Protein AF-A0A7X3FWN4-F1 (afdb_monomer)

InterPro domains:
  IPR009050 Globin-like superfamily [SSF46458] (49-172)
  IPR012292 Globin/Protoglobin [G3DSA:1.10.490.10] (26-175)

Sequence (187 aa):
MKPALILSAASLCAFLSACGGGDDDMPKAQFAQNQDIWMALGGDAKAPAAVAKVVDDAAAGLLADPKEAPYFAVVGTPGHDSVDRLKACLRLQFNAVLGGPYTYPGPVTADNTTVQCEDMVAAHKDLGIPGCVFDQFMVDLAAVMKQDGVPDAYINRVAPTLVGLKGDIVSKTPVYLGPTTAANCQS

pLDDT: mean 87.34, std 17.39, range [40.44, 98.5]

Nearest PDB structures (foldseek):
  1idr-assembly1_A  TM=9.098E-01  e=4.979E-05  Mycobacterium tuberculosis
  2gl3-assembly1_B  TM=9.207E-01  e=7.956E-05  Mycobacterium tuberculosis
  1s61-assembly2_B  TM=8.761E-01  e=9.798E-05  Mycobacterium tuberculosis
  1uvy-assembly1_A  TM=8.756E-01  e=2.501E-04  Paramecium caudatum
  8tls-assembly2_B  TM=8.225E-01  e=4.435E-04  Shewanella benthica KT99

Structure (mmCIF, N/CA/C/O backbone):
data_AF-A0A7X3FWN4-F1
#
_entry.id   AF-A0A7X3FWN4-F1
#
loop_
_atom_site.group_PDB
_atom_site.id
_atom_site.type_symbol
_atom_site.label_atom_id
_atom_site.label_alt_id
_atom_site.label_comp_id
_atom_site.label_asym_id
_atom_site.label_entity_id
_atom_site.label_seq_id
_atom_site.pdbx_PDB_ins_code
_atom_site.Cartn_x
_atom_site.Cartn_y
_atom_site.Cartn_z
_atom_site.occupancy
_atom_site.B_iso_or_equiv
_atom_site.auth_seq_id
_atom_site.auth_comp_id
_atom_site.auth_asym_id
_atom_site.auth_atom_id
_atom_site.pdbx_PDB_model_num
ATOM 1 N N . MET A 1 1 ? 64.894 31.704 -57.586 1.00 41.50 1 MET A N 1
ATOM 2 C CA . MET A 1 1 ? 64.601 30.338 -58.075 1.00 41.50 1 MET A CA 1
ATOM 3 C C . MET A 1 1 ? 64.038 29.550 -56.896 1.00 41.50 1 MET A C 1
ATOM 5 O O . MET A 1 1 ? 64.625 29.618 -55.827 1.00 41.50 1 MET A O 1
ATOM 9 N N . LYS A 1 2 ? 62.839 28.972 -57.046 1.00 40.44 2 LYS A N 1
ATOM 10 C CA . LYS A 1 2 ? 62.014 28.364 -55.977 1.00 40.44 2 LYS A CA 1
ATOM 11 C C . LYS A 1 2 ? 62.632 27.077 -55.405 1.00 40.44 2 LYS A C 1
ATOM 13 O O . LYS A 1 2 ? 63.220 26.316 -56.167 1.00 40.44 2 LYS A O 1
ATOM 18 N N . PRO A 1 3 ? 62.339 26.778 -54.130 1.00 43.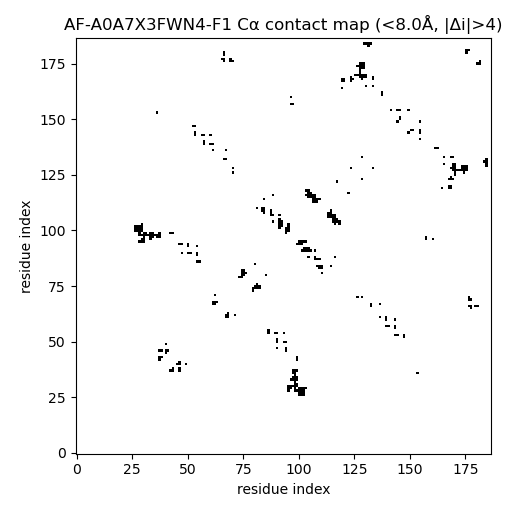31 3 PRO A N 1
ATOM 19 C CA . PRO A 1 3 ? 61.741 25.486 -53.767 1.00 43.31 3 PRO A CA 1
ATOM 20 C C . PRO A 1 3 ? 60.471 25.722 -52.917 1.00 43.31 3 PRO A C 1
ATOM 22 O O . PRO A 1 3 ? 60.448 26.593 -52.057 1.00 43.31 3 PRO A O 1
ATOM 25 N N . ALA A 1 4 ? 59.300 25.235 -53.330 1.00 43.53 4 ALA A N 1
ATOM 26 C CA . ALA A 1 4 ? 58.751 23.878 -53.180 1.00 43.53 4 ALA A CA 1
ATOM 27 C C . ALA A 1 4 ? 57.963 23.721 -51.860 1.00 43.53 4 ALA A C 1
ATOM 29 O O . ALA A 1 4 ? 58.499 23.861 -50.767 1.00 43.53 4 ALA A O 1
ATOM 30 N N . LEU A 1 5 ? 56.657 23.489 -52.034 1.00 46.94 5 LEU A N 1
ATOM 31 C CA . LEU A 1 5 ? 55.605 23.328 -51.031 1.00 46.94 5 LEU A CA 1
ATOM 32 C C . LEU A 1 5 ? 55.842 22.134 -50.099 1.00 46.94 5 LEU A C 1
ATOM 34 O O . LEU A 1 5 ? 56.137 21.048 -50.588 1.00 46.94 5 LEU A O 1
ATOM 38 N N . ILE A 1 6 ? 55.503 22.295 -48.815 1.00 49.66 6 ILE A N 1
ATOM 39 C CA . ILE A 1 6 ? 54.883 21.230 -48.014 1.00 49.66 6 ILE A CA 1
ATOM 40 C C . ILE A 1 6 ? 53.698 21.840 -47.253 1.00 49.66 6 ILE A C 1
ATOM 42 O O . ILE A 1 6 ? 53.866 22.672 -46.363 1.00 49.66 6 ILE A O 1
ATOM 46 N N . LEU A 1 7 ? 52.493 21.440 -47.666 1.00 45.78 7 LEU A N 1
ATOM 47 C CA . LEU A 1 7 ? 51.248 21.586 -46.917 1.00 45.78 7 LEU A CA 1
ATOM 48 C C . LEU A 1 7 ? 51.289 20.624 -45.723 1.00 45.78 7 LEU A C 1
ATOM 50 O O . LEU A 1 7 ? 51.414 19.422 -45.932 1.00 45.78 7 LEU A O 1
ATOM 54 N N . SER A 1 8 ? 51.061 21.138 -44.517 1.00 42.97 8 SER A N 1
ATOM 55 C CA . SER A 1 8 ? 50.515 20.359 -43.402 1.00 42.97 8 SER A CA 1
ATOM 56 C C . SER A 1 8 ? 49.500 21.234 -42.677 1.00 42.97 8 SER A C 1
ATOM 58 O O . SER A 1 8 ? 49.854 22.094 -41.874 1.00 42.97 8 SER A O 1
ATOM 60 N N . ALA A 1 9 ? 48.226 21.048 -43.022 1.00 44.62 9 ALA A N 1
ATOM 61 C CA . ALA A 1 9 ? 47.101 21.642 -42.320 1.00 44.62 9 ALA A CA 1
ATOM 62 C C . ALA A 1 9 ? 46.901 20.891 -40.998 1.00 44.62 9 ALA A C 1
ATOM 64 O O . ALA A 1 9 ? 46.352 19.791 -40.972 1.00 44.62 9 ALA A O 1
ATOM 65 N N . ALA A 1 10 ? 47.373 21.471 -39.898 1.00 48.09 10 ALA A N 1
ATOM 66 C CA . ALA A 1 10 ? 46.992 21.030 -38.566 1.00 48.09 10 ALA A CA 1
ATOM 67 C C . ALA A 1 10 ? 45.597 21.593 -38.255 1.00 48.09 10 ALA A C 1
ATOM 69 O O . ALA A 1 10 ? 45.452 22.743 -37.845 1.00 48.09 10 ALA A O 1
ATOM 70 N N . SER A 1 11 ? 44.568 20.775 -38.482 1.00 49.88 11 SER A N 1
ATOM 71 C CA . SER A 1 11 ? 43.240 20.978 -37.902 1.00 49.88 11 SER A CA 1
ATOM 72 C C . SER A 1 11 ? 43.350 20.900 -36.380 1.00 49.88 11 SER A C 1
ATOM 74 O O . SER A 1 11 ? 43.391 19.807 -35.813 1.00 49.88 11 SER A O 1
ATOM 76 N N . LEU A 1 12 ? 43.381 22.051 -35.705 1.00 45.44 12 LEU A N 1
ATOM 77 C CA . LEU A 1 12 ? 43.029 22.113 -34.290 1.00 45.44 12 LEU A CA 1
ATOM 78 C C . LEU A 1 12 ? 41.517 21.884 -34.182 1.00 45.44 12 LEU A C 1
ATOM 80 O O . LEU A 1 12 ? 40.716 22.775 -34.459 1.00 45.44 12 LEU A O 1
ATOM 84 N N . CYS A 1 13 ? 41.134 20.669 -33.792 1.00 44.09 13 CYS A N 1
ATOM 85 C CA . CYS A 1 13 ? 39.792 20.394 -33.302 1.00 44.09 13 CYS A CA 1
ATOM 86 C C . CYS A 1 13 ? 39.580 21.202 -32.017 1.00 44.09 13 CYS A C 1
ATOM 88 O O . CYS A 1 13 ? 40.191 20.923 -30.986 1.00 44.09 13 CYS A O 1
ATOM 90 N N . ALA A 1 14 ? 38.720 22.214 -32.089 1.00 47.75 14 ALA A N 1
ATOM 91 C CA . ALA A 1 14 ? 38.145 22.845 -30.916 1.00 47.75 14 ALA A CA 1
ATOM 92 C C . ALA A 1 14 ? 37.249 21.819 -30.206 1.00 47.75 14 ALA A C 1
ATOM 94 O O . ALA A 1 14 ? 36.111 21.588 -30.610 1.00 47.75 14 ALA A O 1
ATOM 95 N N . PHE A 1 15 ? 37.759 21.189 -29.147 1.00 48.91 15 PHE A N 1
ATOM 96 C CA . PHE A 1 15 ? 36.918 20.480 -28.189 1.00 48.91 15 PHE A CA 1
ATOM 97 C C . PHE A 1 15 ? 36.201 21.517 -27.322 1.00 48.91 15 PHE A C 1
ATOM 99 O O . PHE A 1 15 ? 36.660 21.881 -26.242 1.00 48.91 15 PHE A O 1
ATOM 106 N N . LEU A 1 16 ? 35.058 22.004 -27.806 1.00 46.03 16 LEU A N 1
ATOM 107 C CA . LEU A 1 16 ? 34.019 22.558 -26.944 1.00 46.03 16 LEU A CA 1
ATOM 108 C C . LEU A 1 16 ? 33.423 21.393 -26.144 1.00 46.03 16 LEU A C 1
ATOM 110 O O . LEU A 1 16 ? 32.397 20.831 -26.514 1.00 46.03 16 LEU A O 1
ATOM 114 N N . SER A 1 17 ? 34.090 20.999 -25.057 1.00 56.69 17 SER A N 1
ATOM 115 C CA . SER A 1 17 ? 33.463 20.168 -24.028 1.00 56.69 17 SER A CA 1
ATOM 116 C C . SER A 1 17 ? 32.559 21.070 -23.191 1.00 56.69 17 SER A C 1
ATOM 118 O O . SER A 1 17 ? 32.932 21.565 -22.131 1.00 56.69 17 SER A O 1
ATOM 120 N N . ALA A 1 18 ? 31.387 21.365 -23.746 1.00 54.09 18 ALA A N 1
ATOM 121 C CA . ALA A 1 18 ? 30.310 22.088 -23.096 1.00 54.09 18 ALA A CA 1
ATOM 122 C C . ALA A 1 18 ? 29.043 21.231 -23.181 1.00 54.09 18 ALA A C 1
ATOM 124 O O . ALA A 1 18 ? 28.209 21.425 -24.054 1.00 54.09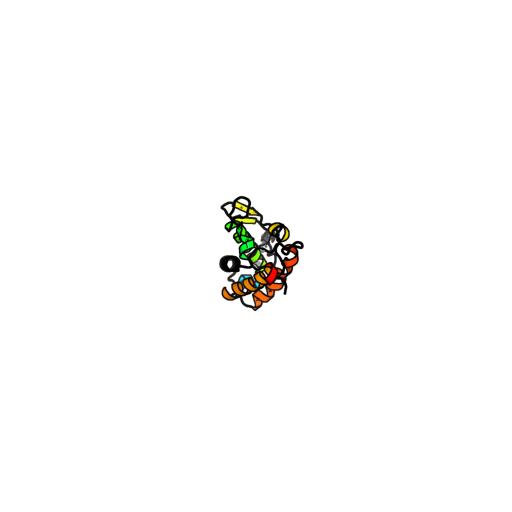 18 ALA A O 1
ATOM 125 N N . CYS A 1 19 ? 28.965 20.2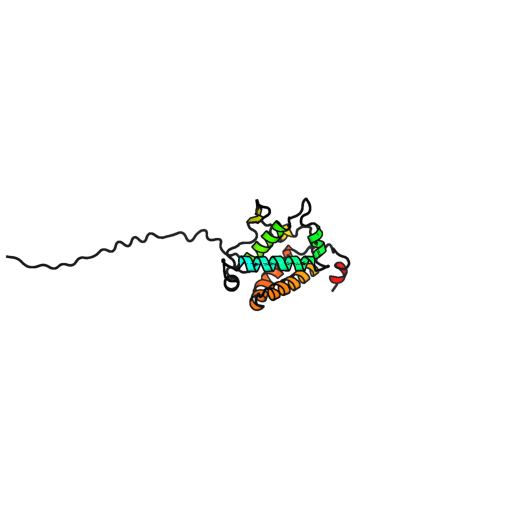49 -22.283 1.00 48.41 19 CYS A N 1
ATOM 126 C CA . CYS A 1 19 ? 27.736 19.659 -21.747 1.00 48.41 19 CYS A CA 1
ATOM 127 C C . CYS A 1 19 ? 28.102 18.951 -20.430 1.00 48.41 19 CYS A C 1
ATOM 129 O O . CYS A 1 19 ? 27.981 17.741 -20.289 1.00 48.41 19 CYS A O 1
ATOM 131 N N . GLY A 1 20 ? 28.599 19.723 -19.460 1.00 49.28 20 GLY A N 1
ATOM 132 C CA . GLY A 1 20 ? 28.379 19.396 -18.053 1.00 49.28 20 GLY A CA 1
ATOM 133 C C . GLY A 1 20 ? 26.936 19.770 -17.729 1.00 49.28 20 GLY A C 1
ATOM 134 O O . GLY A 1 20 ? 26.683 20.878 -17.267 1.00 49.28 20 GLY A O 1
ATOM 135 N N . GLY A 1 21 ? 25.988 18.916 -18.117 1.00 44.44 21 GLY A N 1
ATOM 136 C CA . GLY A 1 21 ? 24.594 19.023 -17.691 1.00 44.44 21 GLY A CA 1
ATOM 137 C C . GLY A 1 21 ? 24.490 18.402 -16.306 1.00 44.44 21 GLY A C 1
ATOM 138 O O . GLY A 1 21 ? 24.938 17.276 -16.131 1.00 44.44 21 GLY A O 1
ATOM 139 N N . GLY A 1 22 ? 24.000 19.161 -15.328 1.00 44.12 22 GLY A N 1
ATOM 140 C CA . GLY A 1 22 ? 23.915 18.722 -13.938 1.00 44.12 22 GLY A CA 1
ATOM 141 C C . GLY A 1 22 ? 23.098 17.440 -13.781 1.00 44.12 22 GLY A C 1
ATOM 142 O O . GLY A 1 22 ? 21.961 17.368 -14.240 1.00 44.12 22 GLY A O 1
ATOM 143 N N . ASP A 1 23 ? 23.684 16.461 -13.095 1.00 53.66 23 ASP A N 1
ATOM 144 C CA . ASP A 1 23 ? 23.038 15.228 -12.623 1.00 53.66 23 ASP A CA 1
ATOM 145 C C . ASP A 1 23 ? 22.248 15.463 -11.315 1.00 53.66 23 ASP A C 1
ATOM 147 O O . ASP A 1 23 ? 22.182 14.598 -10.439 1.00 53.66 23 ASP A O 1
ATOM 151 N N . ASP A 1 24 ? 21.648 16.641 -11.161 1.00 52.59 24 ASP A N 1
ATOM 152 C CA . ASP A 1 24 ? 20.948 17.050 -9.948 1.00 52.59 24 ASP A CA 1
ATOM 153 C C . ASP A 1 24 ? 19.495 17.390 -10.320 1.00 52.59 24 ASP A C 1
ATOM 155 O O . ASP A 1 24 ? 19.270 18.276 -11.135 1.00 52.59 24 ASP A O 1
ATOM 159 N N . ASP A 1 25 ? 18.534 16.655 -9.742 1.00 52.78 25 ASP A N 1
ATOM 160 C CA . ASP A 1 25 ? 17.062 16.850 -9.783 1.00 52.78 25 ASP A CA 1
ATOM 161 C C . ASP A 1 25 ? 16.208 15.824 -10.556 1.00 52.78 25 ASP A C 1
ATOM 163 O O . ASP A 1 25 ? 15.013 16.042 -10.763 1.00 52.78 25 ASP A O 1
ATOM 167 N N . MET A 1 26 ? 16.725 14.635 -10.892 1.00 53.56 26 MET A N 1
ATOM 168 C CA . MET A 1 26 ? 15.810 13.495 -11.072 1.00 53.56 26 MET A CA 1
ATOM 169 C C . MET A 1 26 ? 15.356 12.988 -9.692 1.00 53.56 26 MET A C 1
ATOM 171 O O . MET A 1 26 ? 16.220 12.729 -8.844 1.00 53.56 26 MET A O 1
ATOM 175 N N . PRO A 1 27 ? 14.040 12.817 -9.437 1.00 59.91 27 PRO A N 1
ATOM 176 C CA . PRO A 1 27 ? 13.561 12.197 -8.207 1.00 59.91 27 PRO A CA 1
ATOM 177 C C . PRO A 1 27 ? 14.223 10.829 -8.034 1.00 59.91 27 PRO A C 1
ATOM 179 O O . PRO A 1 27 ? 14.030 9.916 -8.838 1.00 59.91 27 PRO A O 1
ATOM 182 N N . LYS A 1 28 ? 15.066 10.699 -7.008 1.00 79.88 28 LYS A N 1
ATOM 183 C CA . LYS A 1 28 ? 15.755 9.440 -6.721 1.00 79.88 28 LYS A CA 1
ATOM 184 C C . LYS A 1 28 ? 14.736 8.459 -6.151 1.00 79.88 28 LYS A C 1
ATOM 186 O O . LYS A 1 28 ? 14.070 8.776 -5.171 1.00 79.88 28 LYS A O 1
ATOM 191 N N . ALA A 1 29 ? 14.638 7.280 -6.762 1.00 92.25 29 ALA A N 1
ATOM 192 C CA . ALA A 1 29 ? 13.793 6.198 -6.273 1.00 92.25 29 ALA A CA 1
ATOM 193 C C . ALA A 1 29 ? 14.155 5.855 -4.820 1.00 92.25 29 ALA A C 1
ATOM 195 O O . ALA A 1 29 ? 15.318 5.573 -4.519 1.00 92.25 29 ALA A O 1
ATOM 196 N N . GLN A 1 30 ? 13.159 5.833 -3.933 1.00 96.38 30 GLN A N 1
ATOM 197 C CA . GLN A 1 30 ? 13.355 5.467 -2.527 1.00 96.38 30 GLN A CA 1
ATOM 198 C C . GLN A 1 30 ? 13.861 4.025 -2.366 1.00 96.38 30 GLN A C 1
ATOM 200 O O . GLN A 1 30 ? 14.648 3.739 -1.466 1.00 96.38 30 GLN A O 1
ATOM 205 N N . PHE A 1 31 ? 13.443 3.130 -3.265 1.00 96.88 31 PHE A N 1
ATOM 206 C CA . PHE A 1 31 ? 13.848 1.726 -3.295 1.00 96.88 31 PHE A CA 1
ATOM 207 C C . PHE A 1 31 ? 14.533 1.391 -4.623 1.00 96.88 31 PHE A C 1
ATOM 209 O O . PHE A 1 31 ? 14.075 0.535 -5.379 1.00 96.88 31 PHE A O 1
ATOM 216 N N . ALA A 1 32 ? 15.645 2.069 -4.920 1.00 95.81 32 ALA A N 1
ATOM 217 C CA . ALA A 1 32 ? 16.404 1.874 -6.160 1.00 95.81 32 ALA A CA 1
ATOM 218 C C . ALA A 1 32 ? 16.819 0.406 -6.406 1.00 95.81 32 ALA A C 1
ATOM 220 O O . ALA A 1 32 ? 16.912 -0.030 -7.550 1.00 95.81 32 ALA A O 1
ATOM 221 N N . GLN A 1 33 ? 16.999 -0.391 -5.347 1.00 96.06 33 GLN A N 1
ATOM 222 C CA . GLN A 1 33 ? 17.276 -1.829 -5.436 1.00 96.06 33 GLN A CA 1
ATOM 223 C C . GLN A 1 33 ? 16.139 -2.665 -6.052 1.00 96.06 33 GLN A C 1
ATOM 225 O O . GLN A 1 33 ? 16.365 -3.821 -6.396 1.00 96.06 33 GLN A O 1
ATOM 230 N N . ASN A 1 34 ? 14.933 -2.102 -6.175 1.00 97.50 34 ASN A N 1
ATOM 231 C CA . ASN A 1 34 ? 13.760 -2.755 -6.757 1.00 97.50 34 ASN A CA 1
ATOM 232 C C . ASN A 1 34 ? 13.469 -2.277 -8.188 1.00 97.50 34 ASN A C 1
ATOM 234 O O . ASN A 1 34 ? 12.429 -2.619 -8.743 1.00 97.50 34 ASN A O 1
ATOM 238 N N . GLN A 1 35 ? 14.358 -1.494 -8.809 1.00 96.50 35 GLN A N 1
ATOM 239 C CA . GLN A 1 35 ? 14.137 -0.947 -10.153 1.00 96.50 35 GLN A CA 1
ATOM 240 C C . GLN A 1 35 ? 13.881 -2.037 -11.212 1.00 96.50 35 GLN A C 1
ATOM 242 O O . GLN A 1 35 ? 13.138 -1.815 -12.165 1.00 96.50 35 GLN A O 1
ATOM 247 N N . ASP A 1 36 ? 14.446 -3.236 -11.053 1.00 96.81 36 ASP A N 1
ATOM 248 C CA . ASP A 1 36 ? 14.172 -4.371 -11.940 1.00 96.81 36 ASP A CA 1
ATOM 249 C C . ASP A 1 36 ? 12.707 -4.835 -11.873 1.00 96.81 36 ASP A C 1
ATOM 251 O O . ASP A 1 36 ? 12.155 -5.234 -12.898 1.00 96.81 36 ASP A O 1
ATOM 255 N N . ILE A 1 37 ? 12.057 -4.723 -10.709 1.00 97.25 37 ILE A N 1
ATOM 256 C CA . ILE A 1 37 ? 10.620 -4.989 -10.545 1.00 97.25 37 ILE A CA 1
ATOM 257 C C . ILE A 1 37 ? 9.819 -3.967 -11.353 1.00 97.25 37 ILE A C 1
ATOM 259 O O . ILE A 1 37 ? 8.976 -4.348 -12.166 1.00 97.25 37 ILE A O 1
ATOM 263 N N . TRP A 1 38 ? 10.122 -2.677 -11.191 1.00 97.12 38 TRP A N 1
ATOM 264 C CA . TRP A 1 38 ? 9.475 -1.596 -11.937 1.00 97.12 38 TRP A CA 1
ATOM 265 C C . TRP A 1 38 ? 9.583 -1.793 -13.453 1.00 97.12 38 TRP A C 1
ATOM 267 O O . TRP A 1 38 ? 8.596 -1.695 -14.186 1.00 97.12 38 TRP A O 1
ATOM 277 N N . MET A 1 39 ? 10.777 -2.147 -13.935 1.00 97.00 39 MET A N 1
ATOM 278 C CA . MET A 1 39 ? 11.008 -2.429 -15.351 1.00 97.00 39 MET A CA 1
ATOM 279 C C . MET A 1 39 ? 10.248 -3.671 -15.828 1.00 97.00 39 MET A C 1
ATOM 281 O O . MET A 1 39 ? 9.694 -3.653 -16.928 1.00 97.00 39 MET A O 1
ATOM 285 N N . ALA A 1 40 ? 10.157 -4.723 -15.010 1.00 95.69 40 ALA A N 1
ATOM 286 C CA . ALA A 1 40 ? 9.378 -5.919 -15.328 1.00 95.69 40 ALA A CA 1
ATOM 287 C C . ALA A 1 40 ? 7.863 -5.648 -15.400 1.00 95.69 40 ALA A C 1
ATOM 289 O O . ALA A 1 40 ? 7.171 -6.270 -16.204 1.00 95.69 40 ALA A O 1
ATOM 290 N N . LEU A 1 41 ? 7.358 -4.670 -14.639 1.00 95.25 41 LEU A N 1
ATOM 291 C CA . LEU A 1 41 ? 5.985 -4.153 -14.755 1.00 95.25 41 LEU A CA 1
ATOM 292 C C . LEU A 1 41 ? 5.776 -3.258 -15.998 1.00 95.25 41 LEU A C 1
ATOM 294 O O . LEU A 1 41 ? 4.671 -2.780 -16.253 1.00 95.25 41 LEU A O 1
ATOM 298 N N . GLY A 1 42 ? 6.824 -3.052 -16.801 1.00 94.88 42 GLY A N 1
ATOM 299 C CA . GLY A 1 42 ? 6.800 -2.293 -18.050 1.00 94.88 42 GLY A CA 1
ATOM 300 C C . GLY A 1 42 ? 7.293 -0.849 -17.931 1.00 94.88 42 GLY A C 1
ATOM 301 O O . GLY A 1 42 ? 7.021 -0.054 -18.834 1.00 94.88 42 GLY A O 1
ATOM 302 N N . GLY A 1 43 ? 8.011 -0.517 -16.850 1.00 96.00 43 GLY A N 1
ATOM 303 C CA . GLY A 1 43 ? 8.617 0.796 -16.616 1.00 96.00 43 GLY A CA 1
ATOM 304 C C . GLY A 1 43 ? 7.591 1.926 -16.521 1.00 96.00 43 GLY A C 1
ATOM 305 O O . GLY A 1 43 ? 6.389 1.679 -16.425 1.00 96.00 43 GLY A O 1
ATOM 306 N N . ASP A 1 44 ? 8.043 3.177 -16.614 1.00 95.56 44 ASP A N 1
ATOM 307 C CA . ASP A 1 44 ? 7.195 4.370 -16.418 1.00 95.56 44 ASP A CA 1
ATOM 308 C C . ASP A 1 44 ? 5.958 4.415 -17.334 1.00 95.56 44 ASP A C 1
ATOM 310 O O . ASP A 1 44 ? 4.948 5.027 -16.998 1.00 95.56 44 ASP A O 1
ATOM 314 N N . ALA A 1 45 ? 6.006 3.730 -18.480 1.00 96.75 45 ALA A N 1
ATOM 315 C CA . ALA A 1 45 ? 4.904 3.674 -19.433 1.00 96.75 45 ALA A CA 1
ATOM 316 C C . ALA A 1 45 ? 3.726 2.789 -18.983 1.00 96.75 45 ALA A C 1
ATOM 318 O O . ALA A 1 45 ? 2.602 3.015 -19.431 1.00 96.75 45 ALA A O 1
ATOM 319 N N . LYS A 1 46 ? 3.962 1.752 -18.166 1.00 97.38 46 LYS A N 1
ATOM 320 C CA . LYS A 1 46 ? 2.937 0.742 -17.820 1.00 97.38 46 LYS A CA 1
ATOM 321 C C . LYS A 1 46 ? 2.868 0.400 -16.338 1.00 97.38 46 LYS A C 1
ATOM 323 O O . LYS A 1 46 ? 1.782 0.091 -15.848 1.00 97.38 46 LYS A O 1
ATOM 328 N N . ALA A 1 47 ? 3.985 0.488 -15.624 1.00 97.25 47 ALA A N 1
ATOM 329 C CA . ALA A 1 47 ? 4.054 0.155 -14.212 1.00 97.25 47 ALA A CA 1
ATOM 330 C C . ALA A 1 47 ? 3.079 0.982 -13.352 1.00 97.25 47 ALA A C 1
ATOM 332 O O . ALA A 1 47 ? 2.386 0.362 -12.549 1.00 97.25 47 ALA A O 1
ATOM 333 N N . PRO A 1 48 ? 2.876 2.304 -13.561 1.00 97.38 48 PRO A N 1
ATOM 334 C CA . PRO A 1 48 ? 1.886 3.056 -12.783 1.00 97.38 48 PRO A CA 1
ATOM 335 C C . PRO A 1 48 ? 0.459 2.499 -12.893 1.00 97.38 48 PRO A C 1
ATOM 337 O O . PRO A 1 48 ? -0.273 2.471 -11.907 1.00 97.38 48 PRO A O 1
ATOM 340 N N . ALA A 1 49 ? 0.060 2.019 -14.076 1.00 97.88 49 ALA A N 1
ATOM 341 C CA . ALA A 1 49 ? -1.255 1.414 -14.281 1.00 97.88 49 ALA A CA 1
ATOM 342 C C . ALA A 1 49 ? -1.353 0.021 -13.637 1.00 97.88 49 ALA A C 1
ATOM 344 O O . ALA A 1 49 ? -2.386 -0.313 -13.060 1.00 97.88 49 ALA A O 1
ATOM 345 N N . ALA A 1 50 ? -0.276 -0.771 -13.689 1.00 97.12 50 ALA A N 1
ATOM 346 C CA . ALA A 1 50 ? -0.206 -2.056 -12.993 1.00 97.12 50 ALA A CA 1
ATOM 347 C C . ALA A 1 50 ? -0.301 -1.875 -11.468 1.00 97.12 50 ALA A C 1
ATOM 349 O O . ALA A 1 50 ? -1.066 -2.574 -10.811 1.00 97.12 50 ALA A O 1
ATOM 350 N N . VAL A 1 51 ? 0.406 -0.885 -10.912 1.00 97.94 51 VAL A N 1
ATOM 351 C CA . VAL A 1 51 ? 0.322 -0.533 -9.487 1.00 97.94 51 VAL A CA 1
ATOM 352 C C . VAL A 1 51 ? -1.067 -0.025 -9.117 1.00 97.94 51 VAL A C 1
ATOM 354 O O . VAL A 1 51 ? -1.613 -0.440 -8.098 1.00 97.94 51 VAL A O 1
ATOM 357 N N . ALA A 1 52 ? -1.665 0.841 -9.941 1.00 98.06 52 ALA A N 1
ATOM 358 C CA . ALA A 1 52 ? -3.024 1.318 -9.709 1.00 98.06 52 ALA A CA 1
ATOM 359 C C . ALA A 1 52 ? -4.018 0.156 -9.610 1.00 98.06 52 ALA A C 1
ATOM 361 O O . ALA A 1 52 ? -4.822 0.146 -8.682 1.00 98.06 52 ALA A O 1
ATOM 362 N N . LYS A 1 53 ? -3.900 -0.839 -10.499 1.00 97.81 53 LYS A N 1
ATOM 363 C CA . LYS A 1 53 ? -4.728 -2.045 -10.470 1.00 97.81 53 LYS A CA 1
ATOM 364 C C . LYS A 1 53 ? -4.547 -2.841 -9.171 1.00 97.81 53 LYS A C 1
ATOM 366 O O . LYS A 1 53 ? -5.542 -3.117 -8.513 1.00 97.81 53 LYS A O 1
ATOM 371 N N . VAL A 1 54 ? -3.304 -3.117 -8.761 1.00 97.44 54 VAL A N 1
ATOM 372 C CA . VAL A 1 54 ? -3.014 -3.825 -7.498 1.00 97.44 54 VAL A CA 1
ATOM 373 C C . VAL A 1 54 ? -3.628 -3.096 -6.302 1.00 97.44 54 VAL A C 1
ATOM 375 O O . VAL A 1 54 ? -4.238 -3.725 -5.444 1.00 97.44 54 VAL A O 1
ATOM 378 N N . VAL A 1 55 ? -3.499 -1.766 -6.242 1.00 98.00 55 VAL A N 1
ATOM 379 C CA . VAL A 1 55 ? -4.079 -0.959 -5.155 1.00 98.00 55 VAL A CA 1
ATOM 380 C C . VAL A 1 55 ? -5.607 -0.983 -5.189 1.00 98.00 55 VAL A C 1
ATOM 382 O O . VAL A 1 55 ? -6.241 -1.057 -4.138 1.00 98.00 55 VAL A O 1
ATOM 385 N N . ASP A 1 56 ? -6.213 -0.918 -6.374 1.00 98.12 56 ASP A N 1
ATOM 386 C CA . ASP A 1 56 ? -7.666 -0.969 -6.520 1.00 98.12 56 ASP A CA 1
ATOM 387 C C . ASP A 1 56 ? -8.238 -2.333 -6.108 1.00 98.12 56 ASP A C 1
ATOM 389 O O . ASP A 1 56 ? -9.236 -2.368 -5.382 1.00 98.12 56 ASP A O 1
ATOM 393 N N . ASP A 1 57 ? -7.576 -3.428 -6.480 1.00 97.88 57 ASP A N 1
ATOM 394 C CA . ASP A 1 57 ? -7.985 -4.786 -6.119 1.00 97.88 57 ASP A CA 1
ATOM 395 C C . ASP A 1 57 ? -7.710 -5.092 -4.638 1.00 97.88 57 ASP A C 1
ATOM 397 O O . ASP A 1 57 ? -8.539 -5.718 -3.978 1.00 97.88 57 ASP A O 1
ATOM 401 N N . ALA A 1 58 ? -6.617 -4.574 -4.065 1.00 96.00 58 ALA A N 1
ATOM 402 C CA . ALA A 1 58 ? -6.345 -4.677 -2.630 1.00 96.00 58 ALA A CA 1
ATOM 403 C C . ALA A 1 58 ? -7.390 -3.910 -1.808 1.00 96.00 58 ALA A C 1
ATOM 405 O O . ALA A 1 58 ? -7.899 -4.430 -0.820 1.00 96.00 58 ALA A O 1
ATOM 406 N N . ALA A 1 59 ? -7.778 -2.706 -2.243 1.00 95.62 59 ALA A N 1
ATOM 407 C CA . ALA A 1 59 ? -8.857 -1.951 -1.609 1.00 95.62 59 ALA A CA 1
ATOM 408 C C . ALA A 1 59 ? -10.205 -2.687 -1.691 1.00 95.62 59 ALA A C 1
ATOM 410 O O . ALA A 1 59 ? -10.977 -2.663 -0.735 1.00 95.62 59 ALA A O 1
ATOM 411 N N . ALA A 1 60 ? -10.494 -3.357 -2.810 1.00 94.94 60 ALA A N 1
ATOM 412 C CA . ALA A 1 60 ? -11.687 -4.190 -2.930 1.00 94.94 60 ALA A CA 1
ATOM 413 C C . ALA A 1 60 ? -11.640 -5.406 -1.988 1.00 94.94 60 ALA A C 1
ATOM 415 O O . ALA A 1 60 ? -12.650 -5.714 -1.356 1.00 94.94 60 ALA A O 1
ATOM 416 N N . GLY A 1 61 ? -10.477 -6.055 -1.858 1.00 92.19 61 GLY A N 1
ATOM 417 C CA . GLY A 1 61 ? -10.243 -7.152 -0.914 1.00 92.19 61 GLY A CA 1
ATOM 418 C C . GLY A 1 61 ? -10.462 -6.734 0.541 1.00 92.19 61 GLY A C 1
ATOM 419 O O . GLY A 1 61 ? -11.278 -7.346 1.225 1.00 92.19 61 GLY A O 1
ATOM 420 N N . LEU A 1 62 ? -9.846 -5.624 0.963 1.00 92.12 62 LEU A N 1
ATOM 421 C CA . LEU A 1 62 ? -9.996 -5.035 2.303 1.00 92.12 62 LEU A CA 1
ATOM 422 C C . LEU A 1 62 ? -11.467 -4.796 2.678 1.00 92.12 62 LEU A C 1
ATOM 424 O O . LEU A 1 62 ? -11.900 -5.058 3.797 1.00 92.12 62 LEU A O 1
ATOM 428 N N . LEU A 1 63 ? -12.260 -4.282 1.735 1.00 93.00 63 LEU A N 1
ATOM 429 C CA . LEU A 1 63 ? -13.682 -4.006 1.957 1.00 93.00 63 LEU A CA 1
ATOM 430 C C . LEU A 1 63 ? -14.555 -5.269 1.928 1.00 93.00 63 LEU A C 1
ATOM 432 O O . LEU A 1 63 ? -15.695 -5.230 2.394 1.00 93.00 63 LEU A O 1
ATOM 436 N N . ALA A 1 64 ? -14.042 -6.372 1.382 1.00 91.31 64 ALA A N 1
ATOM 437 C CA . ALA A 1 64 ? -14.707 -7.667 1.375 1.00 91.31 64 ALA A CA 1
ATOM 438 C C . ALA A 1 64 ? -14.367 -8.519 2.613 1.00 91.31 64 ALA A C 1
ATOM 440 O O . ALA A 1 64 ? -15.175 -9.381 2.972 1.00 91.31 64 ALA A O 1
ATOM 441 N N . ASP A 1 65 ? -13.229 -8.289 3.281 1.00 89.75 65 ASP A N 1
ATOM 442 C CA . ASP A 1 65 ? -12.872 -9.001 4.513 1.00 89.75 65 ASP A CA 1
ATOM 443 C C . ASP A 1 65 ? -13.628 -8.415 5.729 1.00 89.75 65 ASP A C 1
ATOM 445 O O . ASP A 1 65 ? -13.416 -7.258 6.110 1.00 89.75 65 ASP A O 1
ATOM 449 N N . PRO A 1 66 ? -14.489 -9.198 6.415 1.00 88.62 66 PRO A N 1
ATOM 450 C CA . PRO A 1 66 ? -15.211 -8.737 7.602 1.00 88.62 66 PRO A CA 1
ATOM 451 C C . PRO A 1 66 ? -14.320 -8.367 8.805 1.00 88.62 66 PRO A C 1
ATOM 453 O O . PRO A 1 66 ? -14.821 -7.737 9.740 1.00 88.62 66 PRO A O 1
ATOM 456 N N . LYS A 1 67 ? -13.040 -8.763 8.825 1.00 88.44 67 LYS A N 1
ATOM 457 C CA . LYS A 1 67 ? -12.046 -8.371 9.839 1.00 88.4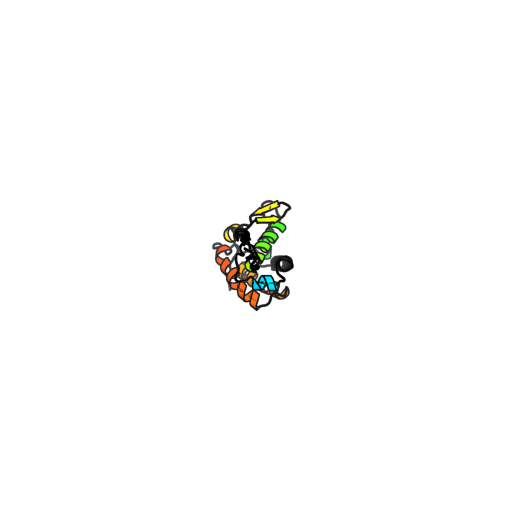4 67 LYS A CA 1
ATOM 458 C C . LYS A 1 67 ? -11.461 -6.984 9.575 1.00 88.44 67 LYS A C 1
ATOM 460 O O . LYS A 1 67 ? -11.067 -6.316 10.527 1.00 88.44 67 LYS A O 1
ATOM 465 N N . GLU A 1 68 ? -11.397 -6.562 8.315 1.00 91.75 68 GLU A N 1
ATOM 466 C CA . GLU A 1 68 ? -10.674 -5.360 7.886 1.00 91.75 68 GLU A CA 1
ATOM 467 C C . GLU A 1 68 ? -11.629 -4.226 7.515 1.00 91.75 68 GLU A C 1
ATOM 469 O O . GLU A 1 68 ? -11.434 -3.084 7.938 1.00 91.75 68 GLU A O 1
ATOM 474 N N . ALA A 1 69 ? -12.722 -4.548 6.817 1.00 93.19 69 ALA A N 1
ATOM 475 C CA . ALA A 1 69 ? -13.721 -3.590 6.354 1.00 93.19 69 ALA A CA 1
ATOM 476 C C . ALA A 1 69 ? -14.219 -2.610 7.439 1.00 93.19 69 ALA A C 1
ATOM 478 O O . ALA A 1 69 ? -14.370 -1.422 7.133 1.00 93.19 69 ALA A O 1
ATOM 479 N N . PRO A 1 70 ? -14.432 -3.017 8.713 1.00 93.31 70 PRO A N 1
ATOM 480 C CA . PRO A 1 70 ? -14.855 -2.086 9.758 1.00 93.31 70 PRO A CA 1
ATOM 481 C C . PRO A 1 70 ? -13.899 -0.906 10.007 1.00 93.31 70 PRO A C 1
ATOM 483 O O . PRO A 1 70 ? -14.364 0.155 10.418 1.00 93.31 70 PRO A O 1
ATOM 486 N N . TYR A 1 71 ? -12.595 -1.049 9.737 1.00 93.94 71 TYR A N 1
ATOM 487 C CA . TYR A 1 71 ? -11.609 0.031 9.912 1.00 93.94 71 TYR A CA 1
ATOM 488 C C . TYR A 1 71 ? -11.705 1.113 8.828 1.00 93.94 71 TYR A C 1
ATOM 490 O O . TYR A 1 71 ? -11.223 2.226 9.026 1.00 93.94 71 TYR A O 1
ATOM 498 N N . PHE A 1 72 ? -12.384 0.827 7.715 1.00 94.12 72 PHE A N 1
ATOM 499 C CA . PHE A 1 72 ? -12.569 1.758 6.600 1.00 94.12 72 PHE A CA 1
ATOM 500 C C . PHE A 1 72 ? -13.960 2.407 6.573 1.00 94.12 72 PHE A C 1
ATOM 502 O O . PHE A 1 72 ? -14.237 3.225 5.700 1.00 94.12 72 PHE A O 1
ATOM 509 N N . ALA A 1 73 ? -14.840 2.093 7.530 1.00 92.44 73 ALA A N 1
ATOM 510 C CA . ALA A 1 73 ? -16.252 2.491 7.499 1.00 92.44 73 ALA A CA 1
ATOM 511 C C . ALA A 1 73 ? -16.497 4.015 7.473 1.00 92.44 73 ALA A C 1
ATOM 513 O O . ALA A 1 73 ? -17.553 4.460 7.027 1.00 92.44 73 ALA A O 1
ATOM 514 N N . VAL A 1 74 ? -15.539 4.810 7.960 1.00 91.88 74 VAL A N 1
ATOM 515 C CA . VAL A 1 74 ? -15.625 6.281 8.010 1.00 91.88 74 VAL A CA 1
ATOM 516 C C . VAL A 1 74 ? -14.959 6.973 6.819 1.00 91.88 74 VAL A C 1
ATOM 518 O O . VAL A 1 74 ? -15.105 8.186 6.663 1.00 91.88 74 VAL A O 1
ATOM 521 N N . VAL A 1 75 ? -14.241 6.239 5.964 1.00 93.62 75 VAL A N 1
ATOM 522 C CA . VAL A 1 75 ? -13.592 6.810 4.775 1.00 93.62 75 VAL A CA 1
ATOM 523 C C . VAL A 1 75 ? -14.654 7.418 3.854 1.00 93.62 75 VAL A C 1
ATOM 525 O O . VAL A 1 75 ? -15.706 6.832 3.606 1.00 93.62 75 VAL A O 1
ATOM 528 N N . GLY A 1 76 ? -14.392 8.627 3.358 1.00 92.31 76 GLY A N 1
ATOM 529 C CA . GLY A 1 76 ? -15.311 9.406 2.528 1.00 92.31 76 GLY A CA 1
ATOM 530 C C . GLY A 1 76 ? -16.388 10.170 3.303 1.00 92.31 76 GLY A C 1
ATOM 531 O O . GLY A 1 76 ? -17.175 10.888 2.685 1.00 92.31 76 GLY A O 1
ATOM 532 N N . THR A 1 77 ? -16.435 10.056 4.634 1.00 93.50 77 THR A N 1
ATOM 533 C CA . THR A 1 77 ? -17.348 10.851 5.469 1.00 93.50 77 THR A CA 1
ATOM 534 C C . THR A 1 77 ? -16.710 12.189 5.881 1.00 93.50 77 THR A C 1
ATOM 536 O O . THR A 1 77 ? -15.482 12.316 5.873 1.00 93.50 77 THR A O 1
ATOM 539 N N . PRO A 1 78 ? -17.502 13.229 6.220 1.00 92.31 78 PRO A N 1
ATOM 540 C CA . PRO A 1 78 ? -16.956 14.530 6.602 1.00 92.31 78 PRO A CA 1
ATOM 541 C C . PRO A 1 78 ? -15.954 14.431 7.761 1.00 92.31 78 PRO A C 1
ATOM 543 O O . PRO A 1 78 ? -16.276 13.885 8.811 1.00 92.31 78 PRO A O 1
ATOM 546 N N . GLY A 1 79 ? -14.760 15.000 7.580 1.00 89.12 79 GLY A N 1
ATOM 547 C CA . GLY A 1 79 ? -13.683 14.957 8.577 1.00 89.12 79 GLY A CA 1
ATOM 548 C C . GLY A 1 79 ? -12.723 13.769 8.444 1.00 89.12 79 GLY A C 1
ATOM 549 O O . GLY A 1 79 ? -11.758 13.707 9.199 1.00 89.12 79 GLY A O 1
ATOM 550 N N . HIS A 1 80 ? -12.942 12.879 7.474 1.00 91.44 80 HIS A N 1
ATOM 551 C CA . HIS A 1 80 ? -12.081 11.735 7.166 1.00 91.44 80 HIS A CA 1
ATOM 552 C C . HIS A 1 80 ? -11.536 11.814 5.728 1.00 91.44 80 HIS A C 1
ATOM 554 O O . HIS A 1 80 ? -12.049 12.571 4.900 1.00 91.44 80 HIS A O 1
ATOM 560 N N . ASP A 1 81 ? -10.493 11.034 5.427 1.00 91.62 81 ASP A N 1
ATOM 561 C CA . ASP A 1 81 ? -9.919 10.910 4.082 1.00 91.62 81 ASP A CA 1
ATOM 562 C C . ASP A 1 81 ? -10.970 10.550 3.034 1.00 91.62 81 ASP A C 1
ATOM 564 O O . ASP A 1 81 ? -11.852 9.724 3.275 1.00 91.62 81 ASP A O 1
ATOM 568 N N . SER A 1 82 ? -10.843 11.124 1.837 1.00 94.81 82 SER A N 1
ATOM 569 C CA . SER A 1 82 ? -11.584 10.649 0.673 1.00 94.81 82 SER A CA 1
ATOM 570 C C . SER A 1 82 ? -11.003 9.320 0.182 1.00 94.81 82 SER A C 1
ATOM 572 O O . SER A 1 82 ? -9.822 9.013 0.373 1.00 94.81 82 SER A O 1
ATOM 574 N N . VAL A 1 83 ? -11.828 8.533 -0.512 1.00 94.25 83 VAL A N 1
ATOM 575 C CA . VAL A 1 83 ? -11.368 7.295 -1.162 1.00 94.25 83 VAL A CA 1
ATOM 576 C C . VAL A 1 83 ? -10.282 7.595 -2.202 1.00 94.25 83 VAL A C 1
ATOM 578 O O . VAL A 1 83 ? -9.329 6.827 -2.327 1.00 94.25 83 VAL A O 1
ATOM 581 N N . ASP A 1 84 ? -10.407 8.707 -2.933 1.00 95.50 84 ASP A N 1
ATOM 582 C CA . ASP A 1 84 ? -9.434 9.104 -3.954 1.00 95.50 84 ASP A CA 1
ATOM 583 C C . ASP A 1 84 ? -8.078 9.454 -3.330 1.00 95.50 84 ASP A C 1
ATOM 585 O O . ASP A 1 84 ? -7.053 8.918 -3.752 1.00 95.50 84 ASP A O 1
ATOM 589 N N . ARG A 1 85 ? -8.069 10.253 -2.253 1.00 96.12 85 ARG A N 1
ATOM 590 C CA . ARG A 1 85 ? -6.846 10.594 -1.517 1.00 96.12 85 ARG A CA 1
ATOM 591 C C . ARG A 1 85 ? -6.158 9.361 -0.946 1.00 96.12 85 ARG A C 1
ATOM 593 O O . ARG A 1 85 ? -4.956 9.192 -1.155 1.00 96.12 85 ARG A O 1
ATOM 600 N N . LEU A 1 86 ? -6.915 8.478 -0.292 1.00 96.31 86 LEU A N 1
ATOM 601 C CA . LEU A 1 86 ? -6.381 7.241 0.276 1.00 96.31 86 LEU A CA 1
ATOM 602 C C . LEU A 1 86 ? -5.711 6.381 -0.807 1.00 96.31 86 LEU A C 1
ATOM 604 O O . LEU A 1 86 ? -4.558 5.971 -0.665 1.00 96.31 86 LEU A O 1
ATOM 608 N N . LYS A 1 87 ? -6.399 6.161 -1.935 1.00 96.94 87 LYS A N 1
ATOM 609 C CA . LYS A 1 87 ? -5.855 5.387 -3.057 1.00 96.94 87 LYS A CA 1
ATOM 610 C C . LYS A 1 87 ? -4.667 6.075 -3.723 1.00 96.94 87 LYS A C 1
ATOM 612 O O . LYS A 1 87 ? -3.728 5.389 -4.116 1.00 96.94 87 LYS A O 1
ATOM 617 N N . ALA A 1 88 ? -4.663 7.400 -3.853 1.00 98.00 88 ALA A N 1
ATOM 618 C CA . ALA A 1 88 ? -3.532 8.139 -4.407 1.00 98.00 88 ALA A CA 1
ATOM 619 C C . ALA A 1 88 ? -2.266 7.962 -3.551 1.00 98.00 88 ALA A C 1
ATOM 621 O O . ALA A 1 88 ? -1.195 7.676 -4.092 1.00 98.00 88 ALA A O 1
ATOM 622 N N . CYS A 1 89 ? -2.393 8.037 -2.223 1.00 98.12 89 CYS A N 1
ATOM 623 C CA . CYS A 1 89 ? -1.275 7.816 -1.308 1.00 98.12 89 CYS A CA 1
ATOM 624 C C . CYS A 1 89 ? -0.789 6.365 -1.285 1.00 98.12 89 CYS A C 1
ATOM 626 O O . CYS A 1 89 ? 0.421 6.133 -1.329 1.00 98.12 89 CYS A O 1
ATOM 628 N N . LEU A 1 90 ? -1.701 5.388 -1.318 1.00 97.69 90 LEU A N 1
ATOM 629 C CA . LEU A 1 90 ? -1.334 3.978 -1.469 1.00 97.69 90 LEU A CA 1
ATOM 630 C C . LEU A 1 90 ? -0.599 3.733 -2.793 1.00 97.69 90 LEU A C 1
ATOM 632 O O . LEU A 1 90 ? 0.463 3.118 -2.804 1.00 97.69 90 LEU A O 1
ATOM 636 N N . ARG A 1 91 ? -1.088 4.274 -3.915 1.00 98.44 91 ARG A N 1
ATOM 637 C CA . ARG A 1 91 ? -0.393 4.166 -5.210 1.00 98.44 91 ARG A CA 1
ATOM 638 C C . ARG A 1 91 ? 1.008 4.763 -5.149 1.00 98.44 91 ARG A C 1
ATOM 640 O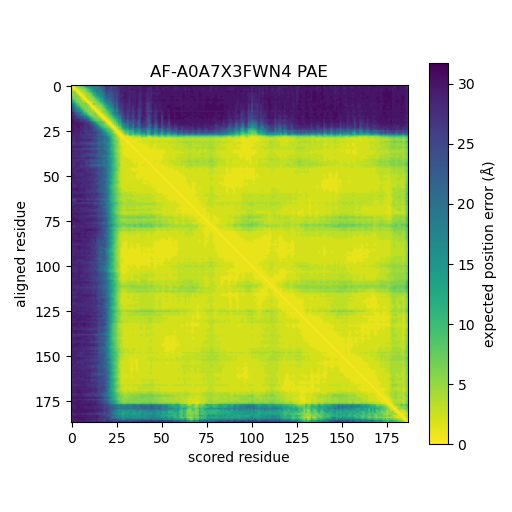 O . ARG A 1 91 ? 1.931 4.142 -5.662 1.00 98.44 91 ARG A O 1
ATOM 647 N N . LEU A 1 92 ? 1.198 5.913 -4.498 1.00 98.50 92 LEU A N 1
ATOM 648 C CA . LEU A 1 92 ? 2.532 6.486 -4.300 1.00 98.50 92 LEU A CA 1
ATOM 649 C C . LEU A 1 92 ? 3.446 5.542 -3.503 1.00 98.50 92 LEU A C 1
ATOM 651 O O . LEU A 1 92 ? 4.579 5.300 -3.922 1.00 98.50 92 LEU A O 1
ATOM 655 N N . GLN A 1 93 ? 2.954 4.978 -2.398 1.00 98.19 93 GLN A N 1
ATOM 656 C CA . GLN A 1 93 ? 3.710 4.026 -1.582 1.00 98.19 93 GLN A CA 1
ATOM 657 C C . GLN A 1 93 ? 4.117 2.782 -2.381 1.00 98.19 93 GLN A C 1
ATOM 659 O O . GLN A 1 93 ? 5.283 2.383 -2.354 1.00 98.19 93 GLN A O 1
ATOM 664 N N . PHE A 1 94 ? 3.184 2.193 -3.133 1.00 98.12 94 PHE A N 1
ATOM 665 C CA . PHE A 1 94 ? 3.462 1.007 -3.940 1.00 98.12 94 PHE A CA 1
ATOM 666 C C . PHE A 1 94 ? 4.352 1.312 -5.150 1.00 98.12 94 PHE A C 1
ATOM 668 O O . PHE A 1 94 ? 5.237 0.523 -5.469 1.00 98.12 94 PHE A O 1
ATOM 675 N N . ASN A 1 95 ? 4.194 2.475 -5.784 1.00 98.06 95 ASN A N 1
ATOM 676 C CA . ASN A 1 95 ? 5.102 2.922 -6.838 1.00 98.06 95 ASN A CA 1
ATOM 677 C C . ASN A 1 95 ? 6.541 3.024 -6.314 1.00 98.06 95 ASN A C 1
ATOM 679 O O . ASN A 1 95 ? 7.463 2.542 -6.968 1.00 98.06 95 ASN A O 1
ATOM 683 N N . ALA A 1 96 ? 6.734 3.601 -5.124 1.00 98.12 96 ALA A N 1
ATOM 684 C CA . ALA A 1 96 ? 8.046 3.691 -4.494 1.00 98.12 96 ALA A CA 1
ATOM 685 C C . ALA A 1 96 ? 8.602 2.300 -4.144 1.00 98.12 96 ALA A C 1
ATOM 687 O O . ALA A 1 96 ? 9.717 1.970 -4.551 1.00 98.12 96 ALA A O 1
ATOM 688 N N . VAL A 1 97 ? 7.836 1.457 -3.436 1.00 97.88 97 VAL A N 1
ATOM 689 C CA . VAL A 1 97 ? 8.321 0.144 -2.965 1.00 97.88 97 VAL A CA 1
ATOM 690 C C . VAL A 1 97 ? 8.651 -0.810 -4.112 1.00 97.88 97 VAL A C 1
ATOM 692 O O . VAL A 1 97 ? 9.573 -1.614 -3.994 1.00 97.88 97 VAL A O 1
ATOM 695 N N . LEU A 1 98 ? 7.951 -0.697 -5.243 1.00 97.00 98 LEU A N 1
ATOM 696 C CA . LEU A 1 98 ? 8.192 -1.506 -6.439 1.00 97.00 98 LEU A CA 1
ATOM 697 C C . LEU A 1 98 ? 9.312 -0.944 -7.328 1.00 97.00 98 LEU A C 1
ATOM 699 O O . LEU A 1 98 ? 9.549 -1.484 -8.403 1.00 97.00 98 LEU A O 1
ATOM 703 N N . GLY A 1 99 ? 10.026 0.094 -6.875 1.00 96.69 99 GLY A N 1
ATOM 704 C CA . GLY A 1 99 ? 11.235 0.611 -7.519 1.00 96.69 99 GLY A CA 1
ATOM 705 C C . GLY A 1 99 ? 11.008 1.714 -8.549 1.00 96.69 99 GLY A C 1
ATOM 706 O O . GLY A 1 99 ? 11.931 2.031 -9.300 1.00 96.69 99 GLY A O 1
ATOM 707 N N . GLY A 1 100 ? 9.808 2.295 -8.602 1.00 97.00 100 GLY A N 1
ATOM 708 C CA . GLY A 1 100 ? 9.542 3.475 -9.416 1.00 97.00 100 GLY A CA 1
ATOM 709 C C . GLY A 1 100 ? 10.299 4.711 -8.910 1.00 97.00 100 GLY A C 1
ATOM 710 O O . GLY A 1 100 ? 10.768 4.733 -7.767 1.00 97.00 100 GLY A O 1
ATOM 711 N N . PRO A 1 101 ? 10.413 5.768 -9.735 1.00 96.06 101 PRO A N 1
ATOM 712 C CA . PRO A 1 101 ? 11.141 7.002 -9.416 1.00 96.06 101 PRO A CA 1
ATOM 713 C C . PRO A 1 101 ? 10.355 7.906 -8.448 1.00 96.06 101 PRO A C 1
ATOM 715 O O . PRO A 1 101 ? 10.135 9.088 -8.701 1.00 96.06 101 PRO A O 1
ATOM 718 N N . TYR A 1 102 ? 9.889 7.334 -7.341 1.00 95.81 102 TYR A N 1
ATOM 719 C CA . TYR A 1 102 ? 9.017 7.983 -6.373 1.00 95.81 102 TYR A CA 1
ATOM 720 C C . TYR A 1 102 ? 9.530 7.778 -4.950 1.00 95.81 102 TYR A C 1
ATOM 722 O O . TYR A 1 102 ? 10.245 6.815 -4.650 1.00 95.81 102 TYR A O 1
ATOM 730 N N . THR A 1 103 ? 9.101 8.682 -4.073 1.00 96.88 103 THR A N 1
ATOM 731 C CA . THR A 1 103 ? 9.365 8.634 -2.637 1.00 96.88 103 THR A CA 1
ATOM 732 C C . THR A 1 103 ? 8.055 8.796 -1.890 1.00 96.88 103 THR A C 1
ATOM 734 O O . THR A 1 103 ? 7.265 9.692 -2.192 1.00 96.88 103 THR A O 1
ATOM 737 N N . TYR A 1 104 ? 7.844 7.923 -0.913 1.00 97.12 104 TYR A N 1
ATOM 738 C CA . TYR A 1 104 ? 6.741 7.974 0.026 1.00 97.12 104 TYR A CA 1
ATOM 739 C C . TYR A 1 104 ? 7.276 8.206 1.455 1.00 97.12 104 TYR A C 1
ATOM 741 O O . TYR A 1 104 ? 8.224 7.523 1.862 1.00 97.12 104 TYR A O 1
ATOM 749 N N . PRO A 1 105 ? 6.668 9.111 2.244 1.00 97.62 105 PRO A N 1
ATOM 750 C CA . PRO A 1 105 ? 5.553 9.994 1.884 1.00 97.62 105 PRO A CA 1
ATOM 751 C C . PRO A 1 105 ? 5.957 11.088 0.882 1.00 97.62 105 PRO A C 1
ATOM 753 O O . PRO A 1 105 ? 7.123 11.463 0.778 1.00 97.62 105 PRO A O 1
ATOM 756 N N . GLY A 1 106 ? 4.979 11.619 0.150 1.00 96.56 106 GLY A N 1
ATOM 757 C CA . GLY A 1 106 ? 5.191 12.615 -0.899 1.00 96.56 106 GLY A CA 1
ATOM 758 C C . GLY A 1 106 ? 3.882 13.259 -1.367 1.00 96.56 106 GLY A C 1
ATOM 759 O O . GLY A 1 106 ? 2.804 12.848 -0.924 1.00 96.56 106 GLY A O 1
ATOM 760 N N . PRO A 1 107 ? 3.959 14.276 -2.239 1.00 97.06 107 PRO A N 1
ATOM 761 C CA . PRO A 1 107 ? 2.781 14.924 -2.791 1.00 97.06 107 PRO A CA 1
ATOM 762 C C . PRO A 1 107 ? 2.092 14.031 -3.832 1.00 97.06 107 PRO A C 1
ATOM 764 O O . PRO A 1 107 ? 2.750 13.404 -4.662 1.00 97.06 107 PRO A O 1
ATOM 767 N N . VAL A 1 108 ? 0.761 14.025 -3.828 1.00 96.94 108 VAL A N 1
ATOM 768 C CA . VAL A 1 108 ? -0.082 13.375 -4.844 1.00 96.94 108 VAL A CA 1
ATOM 769 C C . VAL A 1 108 ? -1.195 14.317 -5.289 1.00 96.94 108 VAL A C 1
ATOM 771 O O . VAL A 1 108 ? -1.572 15.237 -4.562 1.00 96.94 108 VAL A O 1
ATOM 774 N N . THR A 1 109 ? -1.740 14.087 -6.481 1.00 96.94 109 THR A N 1
ATOM 775 C CA . THR A 1 109 ? -2.975 14.741 -6.922 1.00 96.94 109 THR A CA 1
ATOM 776 C C . THR A 1 109 ? -4.163 13.851 -6.577 1.00 96.94 109 THR A C 1
ATOM 778 O O . THR A 1 109 ? -4.203 12.701 -7.005 1.00 96.94 109 THR A O 1
ATOM 781 N N . ALA A 1 110 ? -5.116 14.390 -5.822 1.00 95.62 110 ALA A N 1
ATOM 782 C CA . ALA A 1 110 ? -6.382 13.750 -5.475 1.00 95.62 110 ALA A CA 1
ATOM 783 C C . ALA A 1 110 ? -7.456 14.826 -5.279 1.00 95.62 110 ALA A C 1
ATOM 785 O O . ALA A 1 110 ? -7.133 15.953 -4.905 1.00 95.62 110 ALA A O 1
ATOM 786 N N . ASP A 1 111 ? -8.721 14.514 -5.554 1.00 93.75 111 ASP A N 1
ATOM 787 C CA . ASP A 1 111 ? -9.848 15.453 -5.411 1.00 93.75 111 ASP A CA 1
ATOM 788 C C . ASP A 1 111 ? -9.631 16.803 -6.136 1.00 93.75 111 ASP A C 1
ATOM 790 O O . ASP A 1 111 ? -10.082 17.860 -5.693 1.00 93.75 111 ASP A O 1
ATOM 794 N N . ASN A 1 112 ? -8.929 16.780 -7.277 1.00 94.19 112 ASN A N 1
ATOM 795 C CA . ASN A 1 112 ? -8.520 17.964 -8.053 1.00 94.19 112 ASN A CA 1
ATOM 796 C C . ASN A 1 112 ? -7.606 18.951 -7.300 1.00 94.19 112 ASN A C 1
ATOM 798 O O . ASN A 1 112 ? -7.520 20.123 -7.669 1.00 94.19 112 ASN A O 1
ATOM 802 N N . THR A 1 113 ? -6.905 18.496 -6.264 1.00 95.88 113 THR A N 1
ATOM 803 C CA . THR A 1 113 ? -5.916 19.284 -5.524 1.00 95.88 113 THR A CA 1
ATOM 804 C C . THR A 1 113 ? -4.632 18.484 -5.297 1.00 95.88 113 THR A C 1
ATOM 806 O O . THR A 1 113 ? -4.592 17.270 -5.493 1.00 95.88 113 THR A O 1
ATOM 809 N N . THR A 1 114 ? -3.559 19.167 -4.902 1.00 96.69 114 THR A N 1
ATOM 810 C CA . THR A 1 114 ? -2.323 18.519 -4.454 1.00 96.69 114 THR A CA 1
ATOM 811 C C . THR A 1 114 ? -2.365 18.365 -2.942 1.00 96.69 114 THR A C 1
ATOM 813 O O . THR A 1 114 ? -2.545 19.344 -2.217 1.00 96.69 114 THR A O 1
ATOM 816 N N . VAL A 1 115 ? -2.173 17.140 -2.466 1.00 94.62 115 VAL A N 1
ATOM 817 C CA . VAL A 1 115 ? -2.141 16.795 -1.042 1.00 94.62 115 VAL A CA 1
ATOM 818 C C . VAL A 1 115 ? -0.833 16.100 -0.706 1.00 94.62 115 VAL A C 1
ATOM 820 O O . VAL A 1 115 ? -0.291 15.351 -1.516 1.00 94.62 115 VAL A O 1
ATOM 823 N N . GLN A 1 116 ? -0.317 16.356 0.491 1.00 96.94 116 GLN A N 1
ATOM 824 C CA . GLN A 1 116 ? 0.842 15.647 1.014 1.00 96.94 116 GLN A CA 1
ATOM 825 C C . GLN A 1 116 ? 0.361 14.367 1.699 1.00 96.94 116 GLN A C 1
ATOM 827 O O . GLN A 1 116 ? -0.445 14.444 2.624 1.00 96.94 116 GLN A O 1
ATOM 832 N N . CYS A 1 117 ? 0.851 13.208 1.262 1.00 97.62 117 CYS A N 1
ATOM 833 C CA . CYS A 1 117 ? 0.585 11.959 1.966 1.00 97.62 117 CYS A CA 1
ATOM 834 C C . CYS A 1 117 ? 1.272 11.956 3.331 1.00 97.62 117 CYS A C 1
ATOM 836 O O . CYS A 1 117 ? 2.411 12.412 3.460 1.00 97.62 117 CYS A O 1
ATOM 838 N N . GLU A 1 118 ? 0.583 11.423 4.331 1.00 97.31 118 GLU A N 1
ATOM 839 C CA . GLU A 1 118 ? 1.125 11.228 5.673 1.00 97.31 118 GLU A CA 1
ATOM 840 C C . GLU A 1 118 ? 2.063 10.016 5.710 1.00 97.31 118 GLU A C 1
ATOM 842 O O . GLU A 1 118 ? 1.985 9.135 4.851 1.00 97.31 118 GLU A O 1
ATOM 847 N N . ASP A 1 119 ? 2.974 9.963 6.682 1.00 97.44 119 ASP A N 1
ATOM 848 C CA . ASP A 1 119 ? 3.735 8.741 6.952 1.00 97.44 119 ASP A CA 1
ATOM 849 C C . ASP A 1 119 ? 2.844 7.655 7.589 1.00 97.44 119 ASP A C 1
ATOM 851 O O . ASP A 1 119 ? 1.690 7.896 7.948 1.00 97.44 119 ASP A O 1
ATOM 855 N N . MET A 1 120 ? 3.371 6.434 7.719 1.00 97.50 120 MET A N 1
ATOM 856 C CA . MET A 1 120 ? 2.601 5.303 8.249 1.00 97.50 120 MET A CA 1
ATOM 857 C C . MET A 1 120 ? 2.170 5.500 9.708 1.00 97.50 120 MET A C 1
ATOM 859 O O . MET A 1 120 ? 1.109 5.003 10.075 1.00 97.50 120 MET A O 1
ATOM 863 N N . VAL A 1 121 ? 2.936 6.235 10.521 1.00 97.44 121 VAL A N 1
ATOM 864 C CA . VAL A 1 121 ? 2.599 6.481 11.932 1.00 97.44 121 VAL A CA 1
ATOM 865 C C . VAL A 1 121 ? 1.426 7.451 12.031 1.00 97.44 121 VAL A C 1
ATOM 867 O O . VAL A 1 121 ? 0.478 7.203 12.774 1.00 97.44 121 VAL A O 1
ATOM 870 N N . ALA A 1 122 ? 1.486 8.557 11.290 1.00 96.81 122 ALA A N 1
ATOM 871 C CA . ALA A 1 122 ? 0.446 9.575 11.267 1.00 96.81 122 ALA A CA 1
ATOM 872 C C . ALA A 1 122 ? -0.852 9.039 10.645 1.00 96.81 122 ALA A C 1
ATOM 874 O O . ALA A 1 122 ? -1.898 9.129 11.286 1.00 96.81 122 ALA A O 1
ATOM 875 N N . ALA A 1 123 ? -0.767 8.374 9.487 1.00 95.75 123 ALA A N 1
ATOM 876 C CA . ALA A 1 123 ? -1.938 7.874 8.764 1.00 95.75 123 ALA A CA 1
ATOM 877 C C . ALA A 1 123 ? -2.740 6.821 9.549 1.00 95.75 123 ALA A C 1
ATOM 879 O O . ALA A 1 123 ? -3.952 6.705 9.381 1.00 95.75 123 ALA A O 1
ATOM 880 N N . HIS A 1 124 ? -2.072 6.046 10.411 1.00 96.50 124 HIS A N 1
ATOM 881 C CA . HIS A 1 124 ? -2.705 4.991 11.209 1.00 96.50 124 HIS A CA 1
ATOM 882 C C . HIS A 1 124 ? -2.925 5.387 12.671 1.00 96.50 124 HIS A C 1
ATOM 884 O O . HIS A 1 124 ? -3.394 4.580 13.487 1.00 96.50 124 HIS A O 1
ATOM 890 N N . LYS A 1 125 ? -2.615 6.641 13.015 1.00 94.25 125 LYS A N 1
ATOM 891 C CA . LYS A 1 125 ? -2.804 7.174 14.355 1.00 94.25 125 LYS A CA 1
ATOM 892 C C . LYS A 1 125 ? -4.274 7.056 14.763 1.00 94.25 125 LYS A C 1
ATOM 894 O O . LYS A 1 125 ? -5.184 7.390 14.017 1.00 94.25 125 LYS A O 1
ATOM 899 N N . ASP A 1 126 ? -4.490 6.585 15.988 1.00 91.00 126 ASP A N 1
ATOM 900 C CA . ASP A 1 126 ? -5.805 6.470 16.631 1.00 91.00 126 ASP A CA 1
ATOM 901 C C . ASP A 1 126 ? -6.807 5.518 15.929 1.00 91.00 126 ASP A C 1
ATOM 903 O O . ASP A 1 126 ? -7.940 5.388 16.388 1.00 91.00 126 ASP A O 1
ATOM 907 N N . LEU A 1 127 ? -6.389 4.759 14.902 1.00 93.50 127 LEU A N 1
ATOM 908 C CA . LEU A 1 127 ? -7.236 3.743 14.253 1.00 93.50 127 LEU A CA 1
ATOM 909 C C . LEU A 1 127 ? -7.395 2.463 15.089 1.00 93.50 127 LEU A C 1
ATOM 911 O O . LEU A 1 127 ? -8.300 1.664 14.854 1.00 93.50 127 LEU A O 1
ATOM 915 N N . GLY A 1 128 ? -6.507 2.243 16.063 1.00 95.00 128 GLY A N 1
ATOM 916 C CA . GLY A 1 128 ? -6.585 1.091 16.962 1.00 95.00 128 GLY A CA 1
ATOM 917 C C . GLY A 1 128 ? -6.321 -0.257 16.283 1.00 95.00 128 GLY A C 1
ATOM 918 O O . GLY A 1 128 ? -6.756 -1.278 16.809 1.00 95.00 128 GLY A O 1
ATOM 919 N N . ILE A 1 129 ? -5.620 -0.285 15.145 1.00 95.56 129 ILE A N 1
ATOM 920 C CA . ILE A 1 129 ? -5.414 -1.503 14.346 1.00 95.56 129 ILE A CA 1
ATOM 921 C C . ILE A 1 129 ? -4.651 -2.564 15.163 1.00 95.56 129 ILE A C 1
ATOM 923 O O . ILE A 1 129 ? -3.531 -2.301 15.613 1.00 95.56 129 ILE A O 1
ATOM 927 N N . PRO A 1 130 ? -5.221 -3.764 15.379 1.00 95.31 130 PRO A N 1
ATOM 928 C CA . PRO A 1 130 ? -4.544 -4.858 16.062 1.00 95.31 130 PRO A CA 1
ATOM 929 C C . PRO A 1 130 ? -3.591 -5.612 15.123 1.00 95.31 130 PRO A C 1
ATOM 931 O O . PRO A 1 130 ? -3.780 -5.651 13.908 1.00 95.31 130 PRO A O 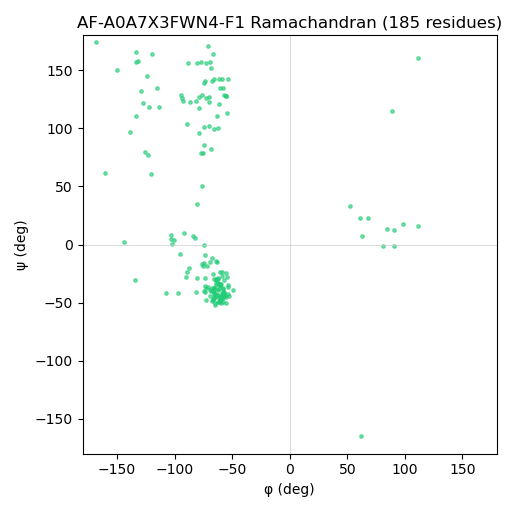1
ATOM 934 N N . GLY A 1 131 ? -2.588 -6.285 15.696 1.00 94.88 131 GLY A N 1
ATOM 935 C CA . GLY A 1 131 ? -1.553 -6.985 14.922 1.00 94.88 131 GLY A CA 1
ATOM 936 C C . GLY A 1 131 ? -2.085 -8.060 13.970 1.00 94.88 131 GLY A C 1
ATOM 937 O O . GLY A 1 131 ? -1.616 -8.157 12.847 1.00 94.88 131 GLY A O 1
ATOM 938 N N . CYS A 1 132 ? -3.106 -8.803 14.390 1.00 93.12 132 CYS A N 1
ATOM 939 C CA . CYS A 1 132 ? -3.809 -9.799 13.575 1.00 93.12 132 CYS A CA 1
ATOM 940 C C . CYS A 1 132 ? -4.481 -9.223 12.313 1.00 93.12 132 CYS A C 1
ATOM 942 O O . CYS A 1 132 ? -4.541 -9.917 11.307 1.00 93.12 132 CYS A O 1
ATOM 944 N N . VAL A 1 133 ? -5.001 -7.988 12.357 1.00 95.06 133 VAL A N 1
ATOM 945 C CA . VAL A 1 133 ? -5.627 -7.331 11.194 1.00 95.06 133 VAL A CA 1
ATOM 946 C C . VAL A 1 133 ? -4.545 -6.906 10.211 1.00 95.06 133 VAL A C 1
ATOM 948 O O . VAL A 1 133 ? -4.680 -7.137 9.021 1.00 95.06 133 VAL A O 1
ATOM 951 N N . PHE A 1 134 ? -3.419 -6.386 10.709 1.00 96.25 134 PHE A N 1
ATOM 952 C CA . PHE A 1 134 ? -2.248 -6.145 9.865 1.00 96.25 134 PHE A CA 1
ATOM 953 C C . PHE A 1 134 ? -1.732 -7.439 9.210 1.00 96.25 134 PHE A C 1
ATOM 955 O O . PHE A 1 134 ? -1.428 -7.456 8.022 1.00 96.25 134 PHE A O 1
ATOM 962 N N . ASP A 1 135 ? -1.637 -8.532 9.971 1.00 95.00 135 ASP A N 1
ATOM 963 C CA . ASP A 1 135 ? -1.159 -9.814 9.445 1.00 95.00 135 ASP A CA 1
ATOM 964 C C . ASP A 1 135 ? -2.120 -10.398 8.395 1.00 95.00 135 ASP A C 1
ATOM 966 O O . ASP A 1 135 ? -1.658 -10.946 7.395 1.00 95.00 135 ASP A O 1
ATOM 970 N N . GLN A 1 136 ? -3.435 -10.238 8.590 1.00 93.00 136 GLN A N 1
ATOM 971 C CA . GLN A 1 136 ? -4.456 -10.584 7.597 1.00 93.00 136 GLN A CA 1
ATOM 972 C C . GLN A 1 136 ? -4.262 -9.772 6.308 1.00 93.00 136 GLN A C 1
ATOM 974 O O . GLN A 1 136 ? -4.101 -10.368 5.244 1.00 93.00 136 GLN A O 1
ATOM 979 N N . PHE A 1 137 ? -4.098 -8.452 6.423 1.00 95.06 137 PHE A N 1
ATOM 980 C CA . PHE A 1 137 ? -3.861 -7.585 5.270 1.00 95.06 137 PHE A CA 1
ATOM 981 C C . PHE A 1 137 ? -2.630 -8.014 4.472 1.00 95.06 137 PHE A C 1
ATOM 983 O O . PHE A 1 137 ? -2.655 -8.029 3.245 1.00 95.06 137 PHE A O 1
ATOM 990 N N . MET A 1 138 ? -1.546 -8.412 5.144 1.00 96.44 138 MET A N 1
ATOM 991 C CA . MET A 1 138 ? -0.343 -8.889 4.458 1.00 96.44 138 MET A CA 1
ATOM 992 C C . MET A 1 138 ? -0.584 -10.179 3.660 1.00 96.44 138 MET A C 1
ATOM 994 O O . MET A 1 138 ? 0.012 -10.352 2.593 1.00 96.44 138 MET A O 1
ATOM 998 N N . VAL A 1 139 ? -1.449 -11.074 4.150 1.00 94.50 139 VAL A N 1
ATOM 999 C CA . VAL A 1 139 ? -1.862 -12.286 3.425 1.00 94.50 139 VAL A CA 1
ATOM 1000 C C . VAL A 1 139 ? -2.692 -11.916 2.197 1.00 94.50 139 VAL A C 1
ATOM 1002 O O . VAL A 1 139 ? -2.389 -12.384 1.095 1.00 94.50 139 VAL A O 1
ATOM 1005 N N . ASP A 1 140 ? -3.689 -11.050 2.365 1.00 94.31 140 ASP A N 1
ATOM 1006 C CA . ASP A 1 140 ? -4.600 -10.674 1.282 1.00 94.31 140 ASP A CA 1
ATOM 1007 C C . ASP A 1 140 ? -3.894 -9.843 0.211 1.00 94.31 140 ASP A C 1
ATOM 1009 O O . ASP A 1 140 ? -4.057 -10.093 -0.984 1.00 94.31 140 ASP A O 1
ATOM 1013 N N . LEU A 1 141 ? -3.004 -8.936 0.614 1.00 96.25 141 LEU A N 1
ATOM 1014 C CA . LEU A 1 141 ? -2.166 -8.174 -0.303 1.00 96.25 141 LEU A CA 1
ATOM 1015 C C . LEU A 1 141 ? -1.285 -9.090 -1.159 1.00 96.25 141 LEU A C 1
ATOM 1017 O O . LEU A 1 141 ? -1.213 -8.912 -2.375 1.00 96.25 141 LEU A O 1
ATOM 1021 N N . ALA A 1 142 ? -0.623 -10.081 -0.554 1.00 96.44 142 ALA A N 1
ATOM 1022 C CA . ALA A 1 142 ? 0.198 -11.029 -1.304 1.00 96.44 142 ALA A CA 1
ATOM 1023 C C . ALA A 1 142 ? -0.644 -11.841 -2.304 1.00 96.44 142 ALA A C 1
ATOM 1025 O O . ALA A 1 142 ? -0.208 -12.069 -3.437 1.00 96.44 142 ALA A O 1
ATOM 1026 N N . ALA A 1 143 ? -1.860 -12.240 -1.916 1.00 96.44 143 ALA A N 1
ATOM 1027 C CA . ALA A 1 143 ? -2.795 -12.931 -2.798 1.00 96.44 143 ALA A CA 1
ATOM 1028 C C . ALA A 1 143 ? -3.233 -12.048 -3.979 1.00 96.44 143 ALA A C 1
ATOM 1030 O O . ALA A 1 143 ? -3.185 -12.504 -5.123 1.00 96.44 143 ALA A O 1
ATOM 1031 N N . VAL A 1 144 ? -3.575 -10.780 -3.725 1.00 97.19 144 VAL A N 1
ATOM 1032 C CA . VAL A 1 144 ? -3.940 -9.801 -4.762 1.00 97.19 144 VAL A CA 1
ATOM 1033 C C . VAL A 1 144 ? -2.778 -9.553 -5.718 1.00 97.19 144 VAL A C 1
ATOM 1035 O O . VAL A 1 144 ? -2.947 -9.665 -6.928 1.00 97.19 144 VAL A O 1
ATOM 1038 N N . MET A 1 145 ? -1.573 -9.289 -5.205 1.00 95.81 145 MET A N 1
ATOM 1039 C CA . MET A 1 145 ? -0.390 -9.078 -6.048 1.00 95.81 145 MET A CA 1
ATOM 1040 C C . MET A 1 145 ? -0.137 -10.279 -6.967 1.00 95.81 145 MET A C 1
ATOM 1042 O O . MET A 1 145 ? 0.159 -10.109 -8.151 1.00 95.81 145 MET A O 1
ATOM 1046 N N . LYS A 1 146 ? -0.297 -11.498 -6.444 1.00 96.38 146 LYS A N 1
ATOM 1047 C CA . LYS A 1 146 ? -0.157 -12.729 -7.225 1.00 96.38 146 LYS A CA 1
ATOM 1048 C C . LYS A 1 146 ? -1.246 -12.866 -8.290 1.00 96.38 146 LYS A C 1
ATOM 1050 O O . LYS A 1 146 ? -0.937 -13.217 -9.428 1.00 96.38 146 LYS A O 1
ATOM 1055 N N . GLN A 1 147 ? -2.501 -12.590 -7.938 1.00 96.69 147 GLN A N 1
ATOM 1056 C CA . GLN A 1 147 ? -3.629 -12.587 -8.874 1.00 96.69 147 GLN A CA 1
ATOM 1057 C C . GLN A 1 147 ? -3.423 -11.574 -10.009 1.00 96.69 147 GLN A C 1
ATOM 1059 O O . GLN A 1 147 ? -3.771 -11.850 -11.157 1.00 96.69 147 GLN A O 1
ATOM 1064 N N . ASP A 1 148 ? -2.775 -10.455 -9.703 1.00 95.62 148 ASP A N 1
ATOM 1065 C CA . ASP A 1 148 ? -2.459 -9.383 -10.647 1.00 95.62 148 ASP A CA 1
ATOM 1066 C C . ASP A 1 148 ? -1.204 -9.642 -11.481 1.00 95.62 148 ASP A C 1
ATOM 1068 O O . ASP A 1 148 ? -0.796 -8.812 -12.294 1.00 95.62 148 ASP A O 1
ATOM 1072 N N . GLY A 1 149 ? -0.618 -10.831 -11.336 1.00 91.25 149 GLY A N 1
ATOM 1073 C CA . GLY A 1 149 ? 0.496 -11.290 -12.149 1.00 91.25 149 GLY A CA 1
ATOM 1074 C C . GLY A 1 149 ? 1.858 -10.812 -11.660 1.00 91.25 149 GLY A C 1
ATOM 1075 O O . GLY A 1 149 ? 2.834 -10.967 -12.394 1.00 91.25 149 GLY A O 1
ATOM 1076 N N . VAL A 1 150 ? 1.964 -10.270 -10.441 1.00 94.12 150 VAL A N 1
ATOM 1077 C CA . VAL A 1 150 ? 3.267 -10.003 -9.826 1.00 94.12 150 VAL A CA 1
ATOM 1078 C C . VAL A 1 150 ? 3.922 -11.348 -9.469 1.00 94.12 150 VAL A C 1
ATOM 1080 O O . VAL A 1 150 ? 3.343 -12.131 -8.715 1.00 94.12 150 VAL A O 1
ATOM 1083 N N . PRO A 1 151 ? 5.128 -11.651 -9.981 1.00 95.38 151 PRO A N 1
ATOM 1084 C CA . PRO A 1 151 ? 5.828 -12.890 -9.658 1.00 95.38 151 PRO A CA 1
ATOM 1085 C C . PRO A 1 151 ? 6.106 -13.053 -8.158 1.00 95.38 151 PRO A C 1
ATOM 1087 O O . PRO A 1 151 ? 6.533 -12.104 -7.497 1.00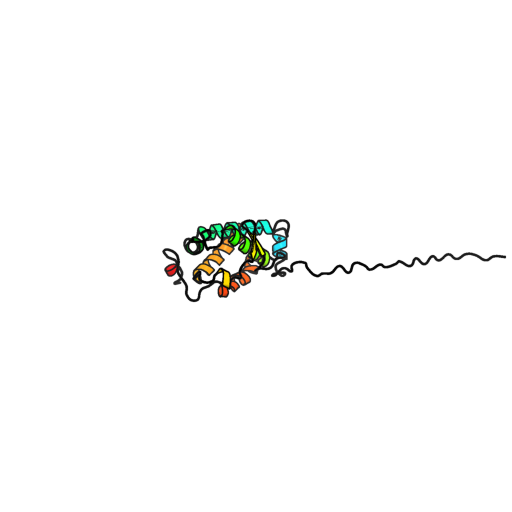 95.38 151 PRO A O 1
ATOM 1090 N N . ASP A 1 152 ? 6.005 -14.288 -7.651 1.00 96.88 152 ASP A N 1
ATOM 1091 C CA . ASP A 1 152 ? 6.293 -14.624 -6.244 1.00 96.88 152 ASP A CA 1
ATOM 1092 C C . ASP A 1 152 ? 7.693 -14.141 -5.809 1.00 96.88 152 ASP A C 1
ATOM 1094 O O . ASP A 1 152 ? 7.883 -13.690 -4.683 1.00 96.88 152 ASP A O 1
ATOM 1098 N N . ALA A 1 153 ? 8.682 -14.166 -6.713 1.00 97.19 153 ALA A N 1
ATOM 1099 C CA . ALA A 1 153 ? 10.030 -13.664 -6.439 1.00 97.19 153 ALA A CA 1
ATOM 1100 C C . ALA A 1 153 ? 10.062 -12.163 -6.094 1.00 97.19 153 ALA A C 1
ATOM 1102 O O . ALA A 1 153 ? 10.883 -11.742 -5.279 1.00 97.19 153 ALA A O 1
ATOM 1103 N N . TYR A 1 154 ? 9.185 -11.358 -6.698 1.00 97.25 154 TYR A N 1
ATOM 1104 C CA . TYR A 1 154 ? 9.082 -9.925 -6.421 1.00 97.25 154 TYR A CA 1
ATOM 1105 C C . TYR A 1 154 ? 8.259 -9.662 -5.166 1.00 97.25 154 TYR A C 1
ATOM 1107 O O . TYR A 1 154 ? 8.689 -8.867 -4.334 1.00 97.25 154 TYR A O 1
ATOM 1115 N N . ILE A 1 155 ? 7.158 -10.396 -4.971 1.00 97.75 155 ILE A N 1
ATOM 1116 C CA . ILE A 1 155 ? 6.362 -10.347 -3.733 1.00 97.75 155 ILE A CA 1
ATOM 1117 C C . ILE A 1 155 ? 7.257 -10.649 -2.524 1.00 97.75 155 ILE A C 1
ATOM 1119 O O . ILE A 1 155 ? 7.341 -9.850 -1.594 1.00 97.75 155 ILE A O 1
ATOM 1123 N N . ASN A 1 156 ? 8.023 -11.742 -2.578 1.00 97.81 156 ASN A N 1
ATOM 1124 C CA . ASN A 1 156 ? 8.940 -12.138 -1.506 1.00 97.81 156 ASN A CA 1
ATOM 1125 C C . ASN A 1 156 ? 10.050 -11.110 -1.253 1.00 97.81 156 ASN A C 1
ATOM 1127 O O . ASN A 1 156 ? 10.545 -11.012 -0.132 1.00 97.81 156 ASN A O 1
ATOM 1131 N N . ARG A 1 157 ? 10.456 -10.346 -2.275 1.00 97.50 157 ARG A N 1
ATOM 1132 C CA . ARG A 1 157 ? 11.491 -9.316 -2.134 1.00 97.50 157 ARG A CA 1
ATOM 1133 C C . ARG A 1 157 ? 10.976 -8.076 -1.409 1.00 97.50 157 ARG A C 1
ATOM 1135 O O . ARG A 1 157 ? 11.711 -7.511 -0.606 1.00 97.50 157 ARG A O 1
ATOM 1142 N N . VAL A 1 158 ? 9.742 -7.653 -1.684 1.00 97.50 158 VAL A N 1
ATOM 1143 C CA . VAL A 1 158 ? 9.156 -6.449 -1.065 1.00 97.50 158 VAL A CA 1
ATOM 1144 C C . VAL A 1 158 ? 8.466 -6.735 0.268 1.00 97.50 158 VAL A C 1
ATOM 1146 O O . VAL A 1 158 ? 8.323 -5.827 1.086 1.00 97.50 158 VAL A O 1
ATOM 1149 N N . ALA A 1 159 ? 8.087 -7.990 0.531 1.00 97.44 159 ALA A N 1
ATOM 1150 C CA . ALA A 1 159 ? 7.402 -8.384 1.759 1.00 97.44 159 ALA A CA 1
ATOM 1151 C C . ALA A 1 159 ? 8.123 -7.935 3.049 1.00 97.44 159 ALA A C 1
ATOM 1153 O O . ALA A 1 159 ? 7.445 -7.377 3.908 1.00 97.44 159 ALA A O 1
ATOM 1154 N N . PRO A 1 160 ? 9.460 -8.063 3.209 1.00 97.94 160 PRO A N 1
ATOM 1155 C CA . PRO A 1 160 ? 10.142 -7.578 4.412 1.00 97.94 160 PRO A CA 1
ATOM 1156 C C . PRO A 1 160 ? 9.991 -6.070 4.639 1.00 97.94 160 PRO A C 1
ATOM 1158 O O . PRO A 1 160 ? 9.881 -5.638 5.783 1.00 97.94 160 PRO A O 1
ATOM 1161 N N . THR A 1 161 ? 9.954 -5.270 3.568 1.00 97.75 161 THR A N 1
ATOM 1162 C CA . THR A 1 161 ? 9.725 -3.822 3.666 1.00 97.75 161 THR A CA 1
ATOM 1163 C C . THR A 1 161 ? 8.325 -3.528 4.188 1.00 97.75 161 THR A C 1
ATOM 1165 O O . THR A 1 161 ? 8.181 -2.725 5.103 1.00 97.75 161 THR A O 1
ATOM 1168 N N . LEU A 1 162 ? 7.308 -4.206 3.652 1.00 97.62 162 LEU A N 1
ATOM 1169 C CA . LEU A 1 162 ? 5.914 -4.010 4.053 1.00 97.62 162 LEU A CA 1
ATOM 1170 C C . LEU A 1 162 ? 5.646 -4.531 5.472 1.00 97.62 162 LEU A C 1
ATOM 1172 O O . LEU A 1 162 ? 5.060 -3.824 6.283 1.00 97.62 162 LEU A O 1
ATOM 1176 N N . VAL A 1 163 ? 6.157 -5.717 5.816 1.00 97.88 163 VAL A N 1
ATOM 1177 C CA . VAL A 1 163 ? 6.085 -6.274 7.180 1.00 97.88 163 VAL A CA 1
ATOM 1178 C C . VAL A 1 163 ? 6.801 -5.369 8.187 1.00 97.88 163 VAL A C 1
ATOM 1180 O O . VAL A 1 163 ? 6.351 -5.236 9.324 1.00 97.88 163 VAL A O 1
ATOM 1183 N N . GLY A 1 164 ? 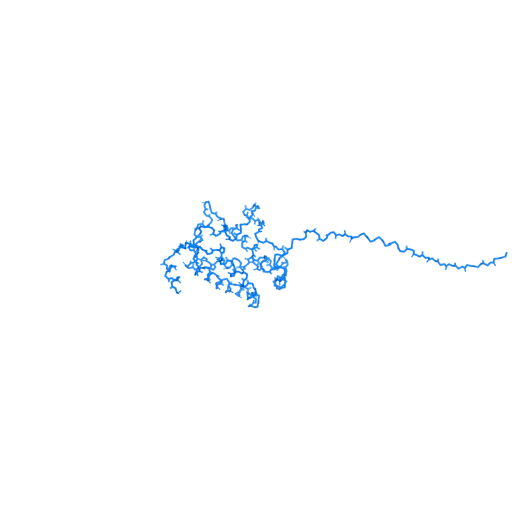7.883 -4.702 7.775 1.00 97.81 164 GLY A N 1
ATOM 1184 C CA . GLY A 1 164 ? 8.599 -3.727 8.598 1.00 97.81 164 GLY A CA 1
ATOM 1185 C C . GLY A 1 164 ? 7.735 -2.553 9.072 1.00 97.81 164 GLY A C 1
ATOM 1186 O O . GLY A 1 164 ? 8.017 -1.993 10.128 1.00 97.81 164 GLY A O 1
ATOM 1187 N N . LEU A 1 165 ? 6.644 -2.234 8.364 1.00 97.88 165 LEU A N 1
ATOM 1188 C CA . LEU A 1 165 ? 5.712 -1.158 8.725 1.00 97.88 165 LEU A CA 1
ATOM 1189 C C . LEU A 1 165 ? 4.821 -1.504 9.925 1.00 97.88 165 LEU A C 1
ATOM 1191 O O . LEU A 1 165 ? 4.130 -0.635 10.455 1.00 97.88 165 LEU A O 1
ATOM 1195 N N . LYS A 1 166 ? 4.838 -2.759 10.396 1.00 97.50 166 LYS A N 1
ATOM 1196 C CA . LYS A 1 166 ? 4.002 -3.212 11.516 1.00 97.50 166 LYS A CA 1
ATOM 1197 C C . LYS A 1 166 ? 4.173 -2.346 12.766 1.00 97.50 166 LYS A C 1
ATOM 1199 O O . LYS A 1 166 ? 3.197 -2.102 13.468 1.00 97.50 166 LYS A O 1
ATOM 1204 N N . GLY A 1 167 ? 5.393 -1.874 13.038 1.00 97.44 167 GLY A N 1
ATOM 1205 C CA . GLY A 1 167 ? 5.685 -1.012 14.189 1.00 97.44 167 GLY A CA 1
ATOM 1206 C C . GLY A 1 167 ? 5.046 0.378 14.116 1.00 97.44 167 GLY A C 1
ATOM 1207 O O . GLY A 1 167 ? 4.775 0.963 15.163 1.00 97.44 167 GLY A O 1
ATOM 1208 N N . ASP A 1 168 ? 4.773 0.863 12.905 1.00 98.00 168 ASP A N 1
ATOM 1209 C CA . ASP A 1 168 ? 4.176 2.176 12.657 1.00 98.00 168 ASP A CA 1
ATOM 1210 C C . ASP A 1 168 ? 2.642 2.106 12.617 1.00 98.00 168 ASP A C 1
ATOM 1212 O O . ASP A 1 168 ? 1.967 3.076 12.950 1.00 98.00 168 ASP A O 1
ATOM 1216 N N . ILE A 1 169 ? 2.095 0.946 12.238 1.00 98.00 169 ILE A N 1
ATOM 1217 C CA . ILE A 1 169 ? 0.660 0.744 11.987 1.00 98.00 169 ILE A CA 1
ATOM 1218 C C . ILE A 1 169 ? -0.066 0.146 13.198 1.00 98.00 169 ILE A C 1
ATOM 1220 O O . ILE A 1 169 ? -1.195 0.530 13.510 1.00 98.00 169 ILE A O 1
ATOM 1224 N N . VAL A 1 170 ? 0.542 -0.832 13.878 1.00 97.25 170 VAL A N 1
ATOM 1225 C CA . VAL A 1 170 ? -0.150 -1.600 14.922 1.00 97.25 170 VAL A CA 1
ATOM 1226 C C . VAL A 1 170 ? -0.228 -0.813 16.225 1.00 97.25 170 VAL A C 1
ATOM 1228 O O . VAL A 1 170 ? 0.774 -0.382 16.798 1.00 97.25 170 VAL A O 1
ATOM 1231 N N . SER A 1 171 ? -1.446 -0.698 16.748 1.00 95.75 171 SER A N 1
ATOM 1232 C CA . SER A 1 171 ? -1.715 -0.001 17.998 1.00 95.75 171 SER A CA 1
ATOM 1233 C C . SER A 1 171 ? -1.267 -0.810 19.216 1.00 95.75 171 SER A C 1
ATOM 1235 O O . SER A 1 171 ? -1.537 -2.005 19.343 1.00 95.75 171 SER A O 1
ATOM 1237 N N . LYS A 1 172 ? -0.669 -0.115 20.189 1.00 92.88 172 LYS A N 1
ATOM 1238 C CA . LYS A 1 172 ? -0.406 -0.651 21.539 1.00 92.88 172 LYS A CA 1
ATOM 1239 C C . LYS A 1 172 ? -1.682 -0.786 22.377 1.00 92.88 172 LYS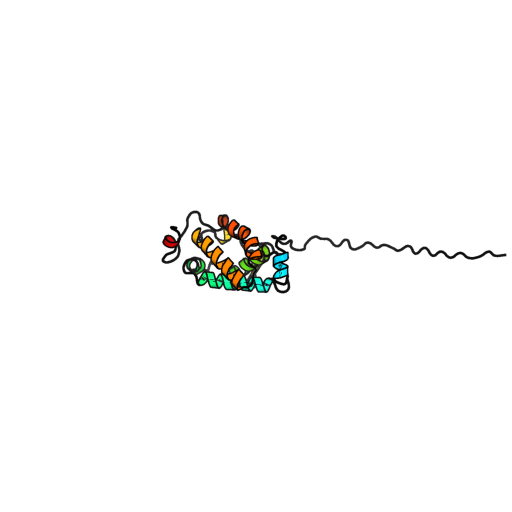 A C 1
ATOM 1241 O O . LYS A 1 172 ? -1.693 -1.508 23.369 1.00 92.88 172 LYS A O 1
ATOM 1246 N N . THR A 1 173 ? -2.744 -0.089 21.986 1.00 92.81 173 THR A N 1
ATOM 1247 C CA . THR A 1 173 ? -4.081 -0.143 22.585 1.00 92.81 173 THR A CA 1
ATOM 1248 C C . THR A 1 173 ? -5.078 -0.513 21.487 1.00 92.81 173 THR A C 1
ATOM 1250 O O . THR A 1 173 ? -5.720 0.376 20.916 1.00 92.81 173 THR A O 1
ATOM 1253 N N . PRO A 1 174 ? -5.137 -1.797 21.093 1.00 92.69 174 PRO A N 1
ATOM 1254 C CA . PRO A 1 174 ? -5.955 -2.221 19.969 1.00 92.69 174 PRO A CA 1
ATOM 1255 C C . PRO A 1 174 ? -7.447 -2.037 20.254 1.00 92.69 174 PRO A C 1
ATOM 1257 O O . PRO A 1 174 ? -7.927 -2.304 21.357 1.00 92.69 174 PRO A O 1
ATOM 1260 N N . VAL A 1 175 ? -8.177 -1.630 19.221 1.00 92.44 175 VAL A N 1
ATOM 1261 C CA . VAL A 1 175 ? -9.636 -1.574 19.185 1.00 92.44 175 VAL A CA 1
ATOM 1262 C C . VAL A 1 175 ? -10.090 -2.598 18.161 1.00 92.44 175 VAL A C 1
ATOM 1264 O O . VAL A 1 175 ? -9.744 -2.501 16.988 1.00 92.44 175 VAL A O 1
ATOM 1267 N N . TYR A 1 176 ? -10.851 -3.596 18.598 1.00 91.44 176 TYR A N 1
ATOM 1268 C CA . TYR A 1 176 ? -11.336 -4.664 17.730 1.00 91.44 176 TYR A CA 1
ATOM 1269 C C . TYR A 1 176 ? -12.674 -4.264 17.118 1.00 91.44 176 TYR A C 1
ATOM 1271 O O . TYR A 1 176 ? -13.703 -4.287 17.795 1.00 91.44 176 TYR A O 1
ATOM 1279 N N . LEU A 1 177 ? -12.649 -3.882 15.843 1.00 89.00 177 LEU A N 1
ATOM 1280 C CA . LEU A 1 177 ? -13.843 -3.496 15.101 1.00 89.00 177 LEU A CA 1
ATOM 1281 C C . LEU A 1 177 ? -14.382 -4.706 14.335 1.00 89.00 177 LEU A C 1
ATOM 1283 O O . LEU A 1 177 ? -13.629 -5.363 13.626 1.00 89.00 177 LEU A O 1
ATOM 1287 N N . GLY A 1 178 ? -15.675 -5.003 14.476 1.00 76.94 178 GLY A N 1
ATOM 1288 C CA . GLY A 1 178 ? -16.346 -6.112 13.786 1.00 76.94 178 GLY A CA 1
ATOM 1289 C C . GLY A 1 178 ? -16.794 -7.256 14.711 1.00 76.94 178 GLY A C 1
ATOM 1290 O O . GLY A 1 178 ? -16.309 -7.386 15.835 1.00 76.94 178 GLY A O 1
ATOM 1291 N N . PRO A 1 179 ? -17.743 -8.099 14.260 1.00 66.94 179 PRO A N 1
ATOM 1292 C CA . PRO A 1 179 ? -18.465 -9.045 15.118 1.00 66.94 179 PRO A CA 1
ATOM 1293 C C . PRO A 1 179 ? -17.611 -10.186 15.694 1.00 66.94 179 PRO A C 1
ATOM 1295 O O . PRO A 1 179 ? -18.073 -10.887 16.591 1.00 66.94 179 PRO A O 1
ATOM 1298 N N . THR A 1 180 ? -16.381 -10.393 15.211 1.00 69.62 180 THR A N 1
ATOM 1299 C CA . THR A 1 180 ? -15.512 -11.500 15.658 1.00 69.62 180 THR A CA 1
ATOM 1300 C C . THR A 1 180 ? -14.027 -11.151 15.730 1.00 69.62 180 THR A C 1
ATOM 1302 O O . THR A 1 180 ? -13.224 -12.006 16.094 1.00 69.62 180 THR A O 1
ATOM 1305 N N . THR A 1 181 ? -13.635 -9.908 15.437 1.00 75.19 181 THR A N 1
ATOM 1306 C CA . THR A 1 181 ? -12.223 -9.524 15.274 1.00 75.19 181 THR A CA 1
ATOM 1307 C C . THR A 1 181 ? -11.410 -9.829 16.526 1.00 75.19 181 THR A C 1
ATOM 1309 O O . THR A 1 181 ? -10.387 -10.489 16.425 1.00 75.19 181 THR A O 1
ATOM 1312 N N . ALA A 1 182 ? -11.906 -9.493 17.721 1.00 74.56 182 ALA A N 1
ATOM 1313 C CA . ALA A 1 182 ? -11.215 -9.823 18.971 1.00 74.56 182 ALA A CA 1
ATOM 1314 C C . ALA A 1 182 ? -10.968 -11.332 19.140 1.00 74.56 182 ALA A C 1
ATOM 1316 O O . ALA A 1 182 ? -9.863 -11.726 19.496 1.00 74.56 182 ALA A O 1
ATOM 1317 N N . ALA A 1 183 ? -11.963 -12.174 18.846 1.00 76.50 183 ALA A N 1
ATOM 1318 C CA . ALA A 1 183 ? -11.834 -13.629 18.941 1.00 76.50 183 ALA A CA 1
ATOM 1319 C C . ALA A 1 183 ? -10.864 -14.190 17.885 1.00 76.50 183 ALA A C 1
ATOM 1321 O O . ALA A 1 183 ? -10.066 -15.073 18.181 1.00 76.50 183 ALA A O 1
ATOM 1322 N N . ASN A 1 184 ? -10.872 -13.627 16.675 1.00 69.50 184 ASN A N 1
ATOM 1323 C CA . ASN A 1 184 ? -9.960 -14.009 15.593 1.00 69.50 184 ASN A CA 1
ATOM 1324 C C . ASN A 1 184 ? -8.503 -13.593 15.858 1.00 69.50 184 ASN A C 1
ATOM 1326 O O . ASN A 1 184 ? -7.601 -14.073 15.180 1.00 69.50 184 ASN A O 1
ATOM 1330 N N . CYS A 1 185 ? -8.279 -12.706 16.828 1.00 76.94 185 CYS A N 1
ATOM 1331 C CA . CYS A 1 185 ? -6.966 -12.207 17.230 1.00 76.94 185 CYS A CA 1
ATOM 1332 C C . CYS A 1 185 ? -6.419 -12.875 18.501 1.00 76.94 185 CYS A C 1
ATOM 1334 O O . CYS A 1 185 ? -5.371 -12.466 18.991 1.00 76.94 185 CYS A O 1
ATOM 1336 N N . GLN A 1 186 ? -7.129 -13.865 19.054 1.00 65.31 186 GLN A N 1
ATOM 1337 C CA . GLN A 1 186 ? -6.757 -14.592 20.277 1.00 65.31 186 GLN A CA 1
ATOM 1338 C C . GLN A 1 186 ? -5.935 -15.871 20.029 1.00 65.31 186 GLN A C 1
ATOM 1340 O O . GLN A 1 186 ? -5.756 -16.653 20.961 1.00 65.31 186 GLN A O 1
ATOM 1345 N N . SER A 1 187 ? -5.458 -16.104 18.803 1.00 54.19 187 SER A N 1
ATOM 1346 C CA . SER A 1 187 ? -4.613 -17.259 18.458 1.00 54.19 187 SER A CA 1
ATOM 1347 C C . SER A 1 187 ? -3.227 -17.190 19.089 1.00 54.19 187 SER A C 1
ATOM 1349 O O . SER A 1 187 ? -2.571 -16.141 18.888 1.00 54.19 187 SER A O 1
#

Mean predicted aligned error: 8.99 Å

Foldseek 3Di:
DDDDDDDDDDPPPPPPPPDPPDPPDQQAQPPQVLQVLCVVCVHPVGSLVLLLQLLVVLVVVQCVDQQRVQLCPCACPPPHHHPQRVSQLSSQVSCRLNNHSGDPQQWGDGPNDIDGDDDLQVNQPPSQAALLNLVVSLVSSLVSCVVSPRDPVSNVVSSVVSVVSSVRRHDPRHDRGGDCNVVSRPD

Solvent-accessible surface area (backbone atoms only — not comparable to full-atom values): 10916 Å² total; per-residue (Å²): 136,88,84,83,88,80,90,77,86,78,80,78,79,81,80,79,86,79,76,89,69,78,95,73,83,74,66,67,32,70,28,58,92,28,35,67,54,20,47,72,50,50,28,92,87,35,23,64,60,56,43,46,49,44,49,53,50,36,52,53,48,41,63,67,36,71,61,45,25,55,81,52,70,55,57,60,38,96,97,45,58,42,64,55,45,53,50,38,42,49,35,42,42,50,38,8,61,40,14,29,69,30,52,62,59,38,79,39,73,33,91,94,39,81,44,72,39,64,47,61,47,66,70,34,56,92,64,17,40,36,64,56,51,56,54,48,50,56,53,52,43,53,51,39,37,45,74,71,65,47,53,68,74,56,53,63,64,45,43,61,64,60,60,62,44,47,79,44,40,42,38,96,67,55,50,67,44,51,99,52,33,60,69,75,54,68,119

Radius of gyration: 25.8 Å; Cα contacts (8 Å, |Δi|>4): 213; chains: 1; bounding box: 83×48×81 Å

Organism: NCBI:txid2683234

Secondary structure (DSSP, 8-state):
-------------------------S---TTGGGHHHHHHTTGGGTHHHHHHHHHHHHHHHHHH-TTTGGGGTTTTSTTS--HHHHHHHHHHHHHHHTT-S--SS-EEEETTEEEEPPPHHHHTTTS---HHHHHHHHHHHHHHHHHTT--HHHHHHHHHHHHHTHHHHS-SS----SSSHHHHT--